Protein AF-A0A8T0YF54-F1 (afdb_monomer_lite)

pLDDT: mean 71.59, std 19.89, range [31.33, 97.31]

Radius of gyration: 32.07 Å; chains: 1; bounding box: 62×65×106 Å

Organism: NCBI:txid29920

Structure (mmCIF, N/CA/C/O backbone):
data_AF-A0A8T0YF54-F1
#
_entry.id   AF-A0A8T0YF54-F1
#
loop_
_atom_site.group_PDB
_atom_site.id
_atom_site.type_symbol
_atom_site.label_atom_id
_atom_site.label_alt_id
_atom_site.label_comp_id
_atom_site.label_asym_id
_atom_site.label_entity_id
_atom_site.label_seq_id
_atom_site.pdbx_PDB_ins_code
_atom_site.Cartn_x
_atom_site.Cartn_y
_atom_site.Cartn_z
_atom_site.occupancy
_atom_site.B_iso_or_equiv
_atom_site.auth_seq_id
_atom_site.auth_comp_id
_atom_site.auth_asym_id
_atom_site.auth_atom_id
_atom_site.pdbx_PDB_model_num
ATOM 1 N N . MET A 1 1 ? -3.086 -23.028 -8.554 1.00 45.62 1 MET A N 1
ATOM 2 C CA . MET A 1 1 ? -3.780 -22.663 -7.301 1.00 45.62 1 MET A CA 1
ATOM 3 C C . MET A 1 1 ? -2.852 -23.039 -6.163 1.00 45.62 1 MET A C 1
ATOM 5 O O . MET A 1 1 ? -2.243 -24.095 -6.255 1.00 45.62 1 MET A O 1
ATOM 9 N N . ARG A 1 2 ? -2.636 -22.149 -5.190 1.00 39.88 2 ARG A N 1
ATOM 10 C CA . ARG A 1 2 ? -1.781 -22.439 -4.030 1.00 39.88 2 ARG A CA 1
ATOM 11 C C . ARG A 1 2 ? -2.491 -23.476 -3.159 1.00 39.88 2 ARG A C 1
ATOM 13 O O . ARG A 1 2 ? -3.665 -23.292 -2.861 1.00 39.88 2 ARG A O 1
ATOM 20 N N . THR A 1 3 ? -1.807 -24.574 -2.864 1.00 55.69 3 THR A N 1
ATOM 21 C CA . THR A 1 3 ? -2.306 -25.727 -2.095 1.00 55.69 3 THR A CA 1
ATOM 22 C C . THR A 1 3 ? -2.031 -25.599 -0.597 1.00 55.69 3 THR A C 1
ATOM 24 O O . THR A 1 3 ? -2.490 -26.425 0.177 1.00 55.69 3 THR A O 1
ATOM 27 N N . ASP A 1 4 ? -1.294 -24.574 -0.178 1.00 56.12 4 ASP A N 1
ATOM 28 C CA . ASP A 1 4 ? -0.954 -24.265 1.209 1.00 56.12 4 ASP A CA 1
ATOM 29 C C . ASP A 1 4 ? -1.950 -23.262 1.811 1.00 56.12 4 ASP A C 1
ATOM 31 O O . ASP A 1 4 ? -1.610 -22.141 2.185 1.00 56.12 4 ASP A O 1
ATOM 35 N N . GLY A 1 5 ? -3.219 -23.664 1.865 1.00 64.62 5 GLY A N 1
ATOM 36 C CA . GLY A 1 5 ? -4.167 -23.132 2.843 1.00 64.62 5 GLY A CA 1
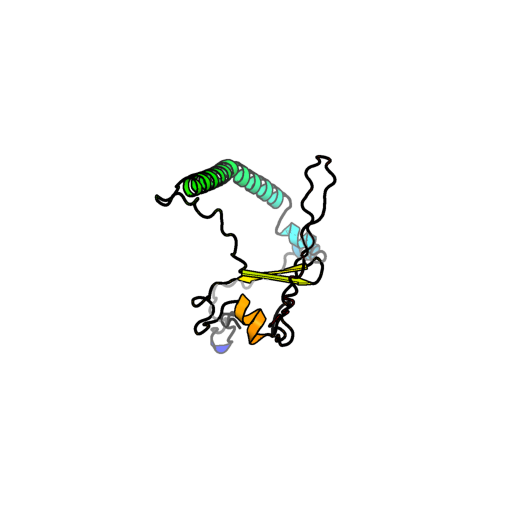ATOM 37 C C . GLY A 1 5 ? -4.140 -24.019 4.085 1.00 64.62 5 GLY A C 1
ATOM 38 O O . GLY A 1 5 ? -3.882 -25.214 3.963 1.00 64.62 5 GLY A O 1
ATOM 39 N N . TRP A 1 6 ? -4.376 -23.445 5.267 1.00 67.25 6 TRP A N 1
ATOM 40 C CA . TRP A 1 6 ? -4.528 -24.193 6.518 1.00 67.25 6 TRP A CA 1
ATOM 41 C C . TRP A 1 6 ? -5.505 -25.362 6.308 1.00 67.25 6 TRP A C 1
ATOM 43 O O . TRP A 1 6 ? -6.699 -25.134 6.116 1.00 67.25 6 TRP A O 1
ATOM 53 N N . ASN A 1 7 ? -4.994 -26.598 6.286 1.00 63.12 7 ASN A N 1
ATOM 54 C CA . ASN A 1 7 ? -5.820 -27.802 6.232 1.00 63.12 7 ASN A CA 1
ATOM 55 C C . ASN A 1 7 ? -6.496 -27.946 7.595 1.00 63.12 7 ASN A C 1
ATOM 57 O O . ASN A 1 7 ? -5.882 -28.385 8.563 1.00 63.12 7 ASN A O 1
ATOM 61 N N . LEU A 1 8 ? -7.750 -27.509 7.665 1.00 62.38 8 LEU A N 1
ATOM 62 C CA . LEU A 1 8 ? -8.641 -27.722 8.800 1.00 62.38 8 LEU A CA 1
ATOM 63 C C . LEU A 1 8 ? -9.296 -29.101 8.653 1.00 62.38 8 LEU A C 1
ATOM 65 O O . LEU A 1 8 ? -10.511 -29.186 8.516 1.00 62.38 8 LEU A O 1
ATOM 69 N N . ASP A 1 9 ? -8.485 -30.156 8.561 1.00 69.38 9 ASP A N 1
ATOM 70 C CA . ASP A 1 9 ? -8.994 -31.524 8.473 1.00 69.38 9 ASP A CA 1
ATOM 71 C C . ASP A 1 9 ? -9.431 -31.979 9.876 1.00 69.38 9 ASP A C 1
ATOM 73 O O . ASP A 1 9 ? -8.560 -32.110 10.743 1.00 69.38 9 ASP A O 1
ATOM 77 N N . PRO A 1 10 ? -10.740 -32.176 10.140 1.00 64.69 10 PRO A N 1
ATOM 78 C CA . PRO A 1 10 ? -11.256 -32.499 11.472 1.00 64.69 10 PRO A CA 1
ATOM 79 C C . PRO A 1 10 ? -10.628 -33.756 12.080 1.00 64.69 10 PRO A C 1
ATOM 81 O O . PRO A 1 10 ? -10.505 -33.833 13.297 1.00 64.69 10 PRO A O 1
ATOM 84 N N . ASP A 1 11 ? -10.170 -34.692 11.244 1.00 70.44 11 ASP A N 1
ATOM 85 C CA . ASP A 1 11 ? -9.560 -35.955 11.676 1.00 70.44 11 ASP A CA 1
ATOM 86 C C . ASP A 1 11 ? -8.096 -35.792 12.137 1.00 70.44 11 ASP A C 1
ATOM 88 O O . ASP A 1 11 ? -7.518 -36.700 12.735 1.00 70.44 11 ASP A O 1
ATOM 92 N N . THR A 1 12 ? -7.472 -34.638 11.859 1.00 70.75 12 THR A N 1
ATOM 93 C CA . THR A 1 12 ? -6.088 -34.324 12.264 1.00 70.75 12 THR A CA 1
ATOM 94 C C . THR A 1 12 ? -6.028 -33.526 13.573 1.00 70.75 12 THR A C 1
ATOM 96 O O . THR A 1 12 ? -4.975 -33.484 14.215 1.00 70.75 12 THR A O 1
ATOM 99 N N . PHE A 1 13 ? -7.133 -32.897 13.993 1.00 65.94 13 PHE A N 1
ATOM 100 C CA . PHE A 1 13 ? -7.193 -32.183 15.268 1.00 65.94 13 PHE A CA 1
ATOM 101 C C . PHE A 1 13 ? -7.549 -33.162 16.395 1.00 65.94 13 PHE A C 1
ATOM 103 O O . PHE A 1 13 ? -8.567 -33.844 16.300 1.00 65.94 13 PHE A O 1
ATOM 110 N N . PRO A 1 14 ? -6.735 -33.258 17.461 1.00 68.19 14 PRO A N 1
ATOM 111 C CA . PRO A 1 14 ? -7.115 -34.038 18.634 1.00 68.19 14 PRO A CA 1
ATOM 112 C C . PRO A 1 14 ? -8.406 -33.464 19.236 1.00 68.19 14 PRO A C 1
ATOM 114 O O . PRO A 1 14 ? -8.597 -32.250 19.235 1.00 68.19 14 PRO A O 1
ATOM 117 N N . GLU A 1 15 ? -9.290 -34.324 19.752 1.00 67.00 15 GLU A N 1
ATOM 118 C CA . GLU A 1 15 ? -10.478 -33.875 20.488 1.00 67.00 15 GLU A CA 1
ATOM 119 C C . GLU A 1 15 ? -10.045 -32.933 21.631 1.00 67.00 15 GLU A C 1
ATOM 121 O O . GLU A 1 15 ? -9.133 -33.278 22.384 1.00 67.00 15 GLU A O 1
ATOM 126 N N . ASP A 1 16 ? -10.700 -31.766 21.760 1.00 63.66 16 ASP A N 1
ATOM 127 C CA . ASP A 1 16 ? -10.393 -30.622 22.655 1.00 63.66 16 ASP A CA 1
ATOM 128 C C . ASP A 1 16 ? -10.494 -30.929 24.175 1.00 63.66 16 ASP A C 1
ATOM 130 O O . ASP A 1 16 ? -10.971 -30.129 24.984 1.00 63.66 16 ASP A O 1
ATOM 134 N N . THR A 1 17 ? -10.079 -32.114 24.607 1.00 65.19 17 THR A N 1
ATOM 135 C CA . THR A 1 17 ? -10.227 -32.618 25.976 1.00 65.19 17 THR A CA 1
ATOM 136 C C . THR A 1 17 ? -8.990 -32.384 26.849 1.00 65.19 17 THR A C 1
ATOM 138 O O . THR A 1 17 ? -9.072 -32.530 28.068 1.00 65.19 17 THR A O 1
ATOM 141 N N . GLU A 1 18 ? -7.864 -31.952 26.271 1.00 65.88 18 GLU A N 1
ATOM 142 C CA . GLU A 1 18 ? -6.550 -31.938 26.936 1.00 65.88 18 GLU A CA 1
ATOM 143 C C . GLU A 1 18 ? -6.0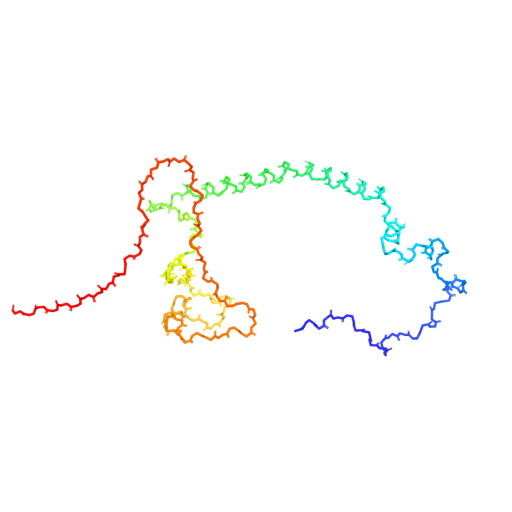61 -30.543 27.376 1.00 65.88 18 GLU A C 1
ATOM 145 O O . GLU A 1 18 ? -4.864 -30.284 27.474 1.00 65.88 18 GLU A O 1
ATOM 150 N N . TYR A 1 19 ? -6.976 -29.625 27.700 1.00 72.94 19 TYR A N 1
ATOM 151 C CA . TYR A 1 19 ? -6.621 -28.324 28.285 1.00 72.94 19 TYR A CA 1
ATOM 152 C C . TYR A 1 19 ? -7.107 -28.223 29.744 1.00 72.94 19 TYR A C 1
ATOM 154 O O . TYR A 1 19 ? -8.083 -27.520 30.027 1.00 72.94 19 TYR A O 1
ATOM 162 N N . PRO A 1 20 ? -6.457 -28.931 30.694 1.00 75.06 20 PRO A N 1
ATOM 163 C CA . PRO A 1 20 ? -6.899 -29.011 32.091 1.00 75.06 20 PRO A CA 1
ATOM 164 C C . PRO A 1 20 ? -6.903 -27.656 32.821 1.00 75.06 20 PRO A C 1
ATOM 166 O O . PRO A 1 20 ? -7.715 -27.473 33.727 1.00 75.06 20 PRO A O 1
ATOM 169 N N . ASP A 1 21 ? -6.088 -26.695 32.370 1.00 80.44 21 ASP A N 1
ATOM 170 C CA . ASP A 1 21 ? -5.992 -25.334 32.925 1.00 80.44 21 ASP A CA 1
ATOM 171 C C . ASP A 1 21 ? -6.794 -24.287 32.134 1.00 80.44 21 ASP A C 1
ATOM 173 O O . ASP A 1 21 ? -6.637 -23.078 32.337 1.00 80.44 21 ASP A O 1
ATOM 177 N N . LEU A 1 22 ? -7.656 -24.718 31.206 1.00 83.56 22 LEU A N 1
ATOM 178 C CA . LEU A 1 22 ? -8.467 -23.775 30.448 1.00 83.56 22 LEU A CA 1
ATOM 179 C C . LEU A 1 22 ? -9.451 -23.070 31.385 1.00 83.56 22 LEU A C 1
ATOM 181 O O . LEU A 1 22 ? -10.161 -23.700 32.169 1.00 83.56 22 LEU A O 1
ATOM 185 N N . TYR A 1 23 ? -9.503 -21.744 31.297 1.00 82.75 23 TYR A N 1
ATOM 186 C CA . TYR A 1 23 ? -10.404 -20.927 32.099 1.00 82.75 23 TYR A CA 1
ATOM 187 C C . TYR A 1 23 ? -11.871 -21.319 31.841 1.00 82.75 23 TYR A C 1
ATOM 189 O O . TYR A 1 23 ? -12.431 -21.012 30.794 1.00 82.75 23 TYR A O 1
ATOM 197 N N . LYS A 1 24 ? -12.506 -21.976 32.821 1.00 82.38 24 LYS A N 1
ATOM 198 C CA . LYS A 1 24 ? -13.924 -22.400 32.775 1.00 82.38 24 LYS A CA 1
ATOM 199 C C . LYS A 1 24 ? -14.903 -21.326 33.276 1.00 82.38 24 LYS A C 1
ATOM 201 O O . LYS A 1 24 ? -16.073 -21.617 33.507 1.00 82.38 24 LYS A O 1
ATOM 206 N N . GLY A 1 25 ? -14.417 -20.112 33.538 1.00 87.12 25 GLY A N 1
ATOM 207 C CA . GLY A 1 25 ? -15.242 -19.007 34.025 1.00 87.12 25 GLY A CA 1
ATOM 208 C C . GLY A 1 25 ? -16.079 -18.359 32.921 1.00 87.12 25 GLY A C 1
ATOM 209 O O . GLY A 1 25 ? -16.141 -18.847 31.796 1.00 87.12 25 GLY A O 1
ATOM 210 N N . LYS A 1 26 ? -16.733 -17.234 33.238 1.00 84.88 26 LYS A N 1
ATOM 211 C CA . LYS A 1 26 ? -17.519 -16.480 32.251 1.00 84.88 26 LYS A CA 1
ATOM 212 C C . LYS A 1 26 ? -16.589 -15.966 31.152 1.00 84.88 26 LYS A C 1
ATOM 214 O O . LYS A 1 26 ? -15.702 -15.164 31.425 1.00 84.88 26 LYS A O 1
ATOM 219 N N . TYR A 1 27 ? -16.809 -16.420 29.928 1.00 84.50 27 TYR A N 1
ATOM 220 C CA . TYR A 1 27 ? -16.097 -15.970 28.741 1.00 84.50 27 TYR A CA 1
ATOM 221 C C . TYR A 1 27 ? -17.022 -15.088 27.899 1.00 84.50 27 TYR A C 1
ATOM 223 O O . TYR A 1 27 ? -18.225 -15.332 27.818 1.00 84.50 27 TYR A O 1
ATOM 231 N N . GLY A 1 28 ? -16.469 -14.045 27.288 1.00 87.94 28 GLY A N 1
ATOM 232 C CA . GLY A 1 28 ? -17.219 -13.149 26.415 1.00 87.94 28 GLY A CA 1
ATOM 233 C C . GLY A 1 28 ? -16.656 -11.729 26.400 1.00 87.94 28 GLY A C 1
ATOM 234 O O . GLY A 1 28 ? -15.776 -11.406 27.201 1.00 87.94 28 GLY A O 1
ATOM 235 N N . PRO A 1 29 ? -17.146 -10.881 25.482 1.00 90.31 29 PRO A N 1
ATOM 236 C CA . PRO A 1 29 ? -16.797 -9.470 25.464 1.00 90.31 29 PRO A CA 1
ATOM 237 C C . PRO A 1 29 ? -17.216 -8.805 26.777 1.00 90.31 29 PRO A C 1
ATOM 239 O O . PRO A 1 29 ? -18.320 -9.023 27.275 1.00 90.31 29 PRO A O 1
ATOM 242 N N . THR A 1 30 ? -16.333 -7.981 27.331 1.00 91.38 30 THR A N 1
ATOM 243 C CA . THR A 1 30 ? -16.644 -7.148 28.495 1.00 91.38 30 THR A CA 1
ATOM 244 C C . THR A 1 30 ? -17.798 -6.197 28.166 1.00 91.38 30 THR A C 1
ATOM 246 O O . THR A 1 30 ? -17.951 -5.783 27.018 1.00 91.38 30 THR A O 1
ATOM 249 N N . GLU A 1 31 ? -18.579 -5.795 29.168 1.00 91.88 31 GLU A N 1
ATOM 250 C CA . GLU A 1 31 ? -19.697 -4.851 29.009 1.00 91.88 31 GLU A CA 1
ATOM 251 C C . GLU A 1 31 ? -19.275 -3.548 28.296 1.00 91.88 31 GLU A C 1
ATOM 253 O O . GLU A 1 31 ? -19.961 -3.090 27.388 1.00 91.88 31 GLU A O 1
ATOM 258 N N . GLU A 1 32 ? -18.074 -3.031 28.581 1.00 92.31 32 GLU A N 1
ATOM 259 C CA . GLU A 1 32 ? -17.498 -1.856 27.901 1.00 92.31 32 GLU A CA 1
ATOM 260 C C . GLU A 1 32 ? -17.215 -2.057 26.401 1.00 92.31 32 GLU A C 1
ATOM 262 O O . GLU A 1 32 ? -17.170 -1.091 25.634 1.00 92.31 32 GLU A O 1
ATOM 267 N N . VAL A 1 33 ? -16.942 -3.300 25.990 1.00 93.62 33 VAL A N 1
ATOM 268 C CA . VAL A 1 33 ? -16.736 -3.677 24.583 1.00 93.62 33 VAL A CA 1
ATOM 269 C C . VAL A 1 33 ? -18.087 -3.821 23.900 1.00 93.62 33 VAL A C 1
ATOM 271 O O . VAL A 1 33 ? -18.240 -3.375 22.767 1.00 93.62 33 VAL A O 1
ATOM 274 N N . MET A 1 34 ? -19.064 -4.402 24.604 1.00 92.75 34 MET A N 1
ATOM 275 C CA . MET A 1 34 ? -20.443 -4.532 24.131 1.00 92.75 34 MET A CA 1
ATOM 276 C C . MET A 1 34 ? -21.079 -3.163 23.874 1.00 92.75 34 MET A C 1
ATOM 278 O O . MET A 1 34 ? -21.701 -2.986 22.835 1.00 92.75 34 MET A O 1
ATOM 282 N N . GLU A 1 35 ? -20.850 -2.176 24.745 1.00 94.56 35 GLU A N 1
ATOM 283 C CA . GLU A 1 35 ? -21.330 -0.796 24.555 1.00 94.56 35 GLU A CA 1
ATOM 284 C C . GLU A 1 35 ? -20.812 -0.162 23.251 1.00 94.56 35 GLU A C 1
ATOM 286 O O . GLU A 1 35 ? -21.492 0.638 22.613 1.00 94.56 35 GLU A O 1
ATOM 291 N N . LYS A 1 36 ? -19.601 -0.536 22.824 1.00 91.94 36 LYS A N 1
ATOM 292 C CA . LYS A 1 36 ? -18.938 0.005 21.626 1.00 91.94 36 LYS A CA 1
ATOM 293 C C . LYS A 1 36 ? -19.096 -0.894 20.401 1.00 91.94 36 LYS A C 1
ATOM 295 O O . LYS A 1 36 ? -18.570 -0.564 19.340 1.00 91.94 36 LYS A O 1
ATOM 300 N N . ALA A 1 37 ? -19.796 -2.021 20.532 1.00 92.38 37 ALA A N 1
ATOM 301 C CA . ALA A 1 37 ? -19.932 -3.015 19.471 1.00 92.38 37 ALA A CA 1
ATOM 302 C C . ALA A 1 37 ? -20.822 -2.533 18.314 1.00 92.38 37 ALA A C 1
ATOM 304 O O . ALA A 1 37 ? -20.624 -2.967 17.179 1.00 92.38 37 ALA A O 1
ATOM 305 N N . ASP A 1 38 ? -21.737 -1.594 18.575 1.00 93.56 38 ASP A N 1
ATOM 306 C CA . ASP A 1 38 ? -22.639 -1.022 17.565 1.00 93.56 38 ASP A CA 1
ATOM 307 C C . ASP A 1 38 ? -21.899 -0.176 16.513 1.00 93.56 38 ASP A C 1
ATOM 309 O O . ASP A 1 38 ? -22.399 0.046 15.408 1.00 93.56 38 ASP A O 1
ATOM 313 N N . SER A 1 39 ? -20.684 0.281 16.836 1.00 95.75 39 SER A N 1
ATOM 314 C CA . SER A 1 39 ? -19.851 1.109 15.970 1.00 95.75 39 SER A CA 1
ATOM 315 C C . SER A 1 39 ? -18.511 0.417 15.703 1.00 95.75 39 SER A C 1
ATOM 317 O O . SER A 1 39 ? -17.660 0.326 16.593 1.00 95.75 39 SER A O 1
ATOM 319 N N . PRO A 1 40 ? -18.240 -0.024 14.459 1.00 93.75 40 PRO A N 1
ATOM 320 C CA . PRO A 1 40 ? -16.980 -0.694 14.136 1.00 93.75 40 PRO A CA 1
ATOM 321 C C . PRO A 1 40 ? -15.759 0.208 14.372 1.00 93.75 40 PRO A C 1
ATOM 323 O O . PRO A 1 40 ? -14.660 -0.288 14.611 1.00 93.75 40 PRO A O 1
ATOM 326 N N . LEU A 1 41 ? -15.936 1.534 14.328 1.00 93.25 41 LEU A N 1
ATOM 327 C CA . LEU A 1 41 ? -14.877 2.492 14.635 1.00 93.25 41 LEU A CA 1
ATOM 328 C C . LEU A 1 41 ? -14.621 2.614 16.139 1.00 93.25 41 LEU A C 1
ATOM 330 O O . LEU A 1 41 ? -13.462 2.718 16.534 1.00 93.25 41 LEU A O 1
ATOM 334 N N . ASP A 1 42 ? -15.652 2.577 16.981 1.00 92.38 42 ASP A N 1
ATOM 335 C CA . ASP A 1 42 ? -15.460 2.660 18.434 1.00 92.38 42 ASP A CA 1
ATOM 336 C C . ASP A 1 42 ? -14.829 1.384 18.983 1.00 92.38 42 ASP A C 1
ATOM 338 O O . ASP A 1 42 ? -13.927 1.462 19.819 1.00 92.38 42 ASP A O 1
ATOM 342 N N . LEU A 1 43 ? -15.189 0.225 18.428 1.00 93.94 43 LEU A N 1
ATOM 343 C CA . LEU A 1 43 ? -14.492 -1.032 18.692 1.00 93.94 43 LEU A CA 1
ATOM 344 C C . LEU A 1 43 ? -13.016 -0.962 18.257 1.00 93.94 43 LEU A C 1
ATOM 346 O O . LEU A 1 43 ? -12.118 -1.364 18.999 1.00 93.94 43 LEU A O 1
ATOM 350 N N . LEU A 1 44 ? -12.742 -0.394 17.077 1.00 93.88 44 LEU A N 1
ATOM 351 C CA . LEU A 1 44 ? -11.377 -0.193 16.588 1.00 93.88 44 LEU A CA 1
ATOM 352 C C . LEU A 1 44 ? -10.567 0.707 17.530 1.00 93.88 44 LEU A C 1
ATOM 354 O O . LEU A 1 44 ? -9.427 0.380 17.855 1.00 93.88 44 LEU A O 1
ATOM 358 N N . PHE A 1 45 ? -11.136 1.827 17.980 1.00 93.06 45 PHE A N 1
ATOM 359 C CA . PHE A 1 45 ? -10.457 2.762 18.880 1.00 93.06 45 PHE A CA 1
ATOM 360 C C . PHE A 1 45 ? -10.392 2.277 20.331 1.00 93.06 45 PHE A C 1
ATOM 362 O O . PHE A 1 45 ? -9.508 2.729 21.062 1.00 93.06 45 PHE A O 1
ATOM 369 N N . PHE A 1 46 ? -11.256 1.342 20.731 1.00 93.12 46 PHE A N 1
ATOM 370 C CA . PHE A 1 46 ? -11.148 0.634 22.003 1.00 93.12 46 PHE A CA 1
ATOM 371 C C . PHE A 1 46 ? -9.852 -0.188 22.062 1.00 93.12 46 PHE A C 1
ATOM 373 O O . PHE A 1 46 ? -9.086 -0.059 23.014 1.00 93.12 46 PHE A O 1
ATOM 380 N N . PHE A 1 47 ? -9.554 -0.963 21.011 1.00 94.12 47 PHE A N 1
ATOM 381 C CA . PHE A 1 47 ? -8.321 -1.761 20.937 1.00 94.12 47 PHE A CA 1
ATOM 382 C C . PHE A 1 47 ? -7.095 -0.965 20.482 1.00 94.12 47 PHE A C 1
ATOM 384 O O . PHE A 1 47 ? -5.972 -1.255 20.895 1.00 94.12 47 PHE A O 1
ATOM 391 N N . MET A 1 48 ? -7.286 0.044 19.633 1.00 94.38 48 MET A N 1
ATOM 392 C CA . MET A 1 48 ? -6.214 0.886 19.102 1.00 94.38 48 MET A CA 1
ATOM 393 C C . MET A 1 48 ? -6.498 2.366 19.380 1.00 94.38 48 MET A C 1
ATOM 395 O O . MET A 1 48 ? -6.953 3.096 18.491 1.00 94.38 48 MET A O 1
ATOM 399 N N . PRO A 1 49 ? -6.186 2.845 20.600 1.00 94.69 49 PRO A N 1
ATOM 400 C CA . PRO A 1 49 ? -6.459 4.217 21.003 1.00 94.69 49 PRO A CA 1
ATOM 401 C C . PRO A 1 49 ? -5.752 5.248 20.120 1.00 94.69 49 PRO A C 1
ATOM 403 O O . PRO A 1 49 ? -4.640 5.038 19.633 1.00 94.69 49 PRO A O 1
ATOM 406 N N . ARG A 1 50 ? -6.327 6.448 19.994 1.00 92.12 50 ARG A N 1
ATOM 407 C CA . ARG A 1 50 ? -5.724 7.570 19.237 1.00 92.12 50 ARG A CA 1
ATOM 408 C C . ARG A 1 50 ? -4.302 7.936 19.695 1.00 92.12 50 ARG A C 1
ATOM 410 O O . ARG A 1 50 ? -3.487 8.406 18.896 1.00 92.12 50 ARG A O 1
ATOM 417 N N . SER A 1 51 ? -3.985 7.697 20.968 1.00 94.62 51 SER A N 1
ATOM 418 C CA . SER A 1 51 ? -2.648 7.916 21.530 1.00 94.62 51 SER A CA 1
ATOM 419 C C . SER A 1 51 ? -1.610 6.937 20.971 1.00 94.62 51 SER A C 1
ATOM 421 O O . SER A 1 51 ? -0.466 7.337 20.746 1.00 94.62 51 SER A O 1
ATOM 423 N N . LEU A 1 52 ? -2.001 5.689 20.689 1.00 96.06 52 LEU A N 1
ATOM 424 C CA . LEU A 1 52 ? -1.154 4.695 20.030 1.00 96.06 52 LEU A CA 1
ATOM 425 C C . LEU A 1 52 ? -0.792 5.166 18.622 1.00 96.06 52 LEU A C 1
ATOM 427 O O . LEU A 1 52 ? 0.386 5.238 18.288 1.00 96.06 52 LEU A O 1
ATOM 431 N N . TRP A 1 53 ? -1.783 5.579 17.832 1.00 95.62 53 TRP A N 1
ATOM 432 C CA . TRP A 1 53 ? -1.561 6.093 16.477 1.00 95.62 53 TRP A CA 1
ATOM 433 C C . TRP A 1 53 ? -0.651 7.320 16.456 1.00 95.62 53 TRP A C 1
ATOM 435 O O . TRP A 1 53 ? 0.264 7.404 15.641 1.00 95.62 53 TRP A O 1
ATOM 445 N N . SER A 1 54 ? -0.837 8.236 17.409 1.00 96.31 54 SER A N 1
ATOM 446 C CA . SER A 1 54 ? 0.054 9.389 17.581 1.00 96.31 54 SER A CA 1
ATOM 447 C C . SER A 1 54 ? 1.501 8.972 17.866 1.00 96.31 54 SER A C 1
ATOM 449 O O . SER A 1 54 ? 2.432 9.579 17.338 1.00 96.31 54 SER A O 1
ATOM 451 N N . LYS A 1 55 ? 1.711 7.935 18.687 1.00 97.25 55 LYS A N 1
ATOM 452 C CA . LYS A 1 55 ? 3.051 7.388 18.956 1.00 97.25 55 LYS A CA 1
ATOM 453 C C . LYS A 1 55 ? 3.636 6.720 17.713 1.00 97.25 55 LYS A C 1
ATOM 455 O O . LYS A 1 55 ? 4.769 7.025 17.363 1.00 97.25 55 LYS A O 1
ATOM 460 N N . ILE A 1 56 ? 2.860 5.890 17.013 1.00 97.19 56 ILE A N 1
ATOM 461 C CA . ILE A 1 56 ? 3.285 5.229 15.769 1.00 97.19 56 ILE A CA 1
ATOM 462 C C . ILE A 1 56 ? 3.712 6.266 14.730 1.00 97.19 56 ILE A C 1
ATOM 464 O O . ILE A 1 56 ? 4.764 6.110 14.117 1.00 97.19 56 ILE A O 1
ATOM 468 N N . ALA A 1 57 ? 2.940 7.340 14.555 1.00 97.06 57 ALA A N 1
ATOM 469 C CA . ALA A 1 57 ? 3.276 8.410 13.622 1.00 97.06 57 ALA A CA 1
ATOM 470 C C . ALA A 1 57 ? 4.597 9.099 13.999 1.00 97.06 57 ALA A C 1
ATOM 472 O O . ALA A 1 57 ? 5.473 9.255 13.152 1.00 97.06 57 ALA A O 1
ATOM 473 N N . LYS A 1 58 ? 4.776 9.453 15.279 1.00 97.31 58 LYS A N 1
ATOM 474 C CA . LYS A 1 58 ? 6.028 10.051 15.775 1.00 97.31 58 LYS A CA 1
ATOM 475 C C . LYS A 1 58 ? 7.231 9.142 15.535 1.00 97.31 58 LYS A C 1
ATOM 477 O O . LYS A 1 58 ? 8.245 9.602 15.024 1.00 97.31 58 LYS A O 1
ATOM 482 N N . GLU A 1 59 ? 7.108 7.865 15.876 1.00 97.31 59 GLU A N 1
ATOM 483 C CA . GLU A 1 59 ? 8.175 6.874 15.719 1.00 97.31 59 GLU A CA 1
ATOM 484 C C . GLU A 1 59 ? 8.490 6.584 14.246 1.00 97.31 59 GLU A C 1
ATOM 486 O O . GLU A 1 59 ? 9.656 6.504 13.865 1.00 97.31 59 GLU A O 1
ATOM 491 N N . SER A 1 60 ? 7.465 6.519 13.393 1.00 97.19 60 SER A N 1
ATOM 492 C CA . SER A 1 60 ? 7.624 6.333 11.945 1.00 97.19 60 SER A CA 1
ATOM 493 C C . SER A 1 60 ? 8.335 7.520 11.299 1.00 97.19 60 SER A C 1
ATOM 495 O O . SER A 1 60 ? 9.232 7.329 10.479 1.00 97.19 60 SER A O 1
ATOM 497 N N . ASN A 1 61 ? 7.976 8.742 11.702 1.00 96.19 61 ASN A N 1
ATOM 498 C CA . ASN A 1 61 ? 8.638 9.958 11.236 1.00 96.19 61 ASN A CA 1
ATOM 499 C C . ASN A 1 61 ? 10.085 10.020 11.737 1.00 96.19 61 ASN A C 1
ATOM 501 O O . ASN A 1 61 ? 10.994 10.250 10.946 1.00 96.19 61 ASN A O 1
ATOM 505 N N . ARG A 1 62 ? 10.325 9.704 13.018 1.00 96.19 62 ARG A N 1
ATOM 506 C CA . ARG A 1 62 ? 11.683 9.627 13.575 1.00 96.19 62 ARG A CA 1
ATOM 507 C C . ARG A 1 62 ? 12.551 8.637 12.799 1.00 96.19 62 ARG A C 1
ATOM 509 O O . ARG A 1 62 ? 13.682 8.958 12.448 1.00 96.19 62 ARG A O 1
ATOM 516 N N . TYR A 1 63 ? 12.019 7.452 12.503 1.00 95.75 63 TYR A N 1
ATOM 517 C CA . TYR A 1 63 ? 12.710 6.454 11.690 1.00 95.75 63 TYR A CA 1
ATOM 518 C C . TYR A 1 63 ? 12.989 6.965 10.269 1.00 95.75 63 TYR A C 1
ATOM 520 O O . TYR A 1 63 ? 14.091 6.766 9.754 1.00 95.75 63 TYR A O 1
ATOM 528 N N . TYR A 1 64 ? 12.017 7.629 9.637 1.00 92.62 64 TYR A N 1
ATOM 529 C CA . TYR A 1 64 ? 12.184 8.224 8.312 1.00 92.62 64 TYR A CA 1
ATOM 530 C C . TYR A 1 64 ? 13.344 9.223 8.287 1.00 92.62 64 TYR A C 1
ATOM 532 O O . TYR A 1 64 ? 14.231 9.081 7.444 1.00 92.62 64 TYR A O 1
ATOM 540 N N . ASP A 1 65 ? 13.375 10.159 9.236 1.00 94.31 65 ASP A N 1
ATOM 541 C CA . ASP A 1 65 ? 14.404 11.199 9.315 1.00 94.31 65 ASP A CA 1
ATOM 542 C C . ASP A 1 65 ? 15.791 10.605 9.588 1.00 94.31 65 ASP A C 1
ATOM 544 O O . ASP A 1 65 ? 16.760 10.960 8.916 1.00 94.31 65 ASP A O 1
ATOM 548 N N . GLN A 1 66 ? 15.883 9.633 10.504 1.00 93.38 66 GLN A N 1
ATOM 549 C CA . GLN A 1 66 ? 17.135 8.926 10.805 1.00 93.38 66 GLN A CA 1
ATOM 550 C C . GLN A 1 66 ? 17.741 8.246 9.569 1.00 93.38 66 GLN A C 1
ATOM 552 O O . GLN A 1 66 ? 18.956 8.252 9.395 1.00 93.38 66 GLN A O 1
ATOM 557 N N . HIS A 1 67 ? 16.906 7.690 8.690 1.00 93.06 67 HIS A N 1
ATOM 558 C CA . HIS A 1 67 ? 17.364 6.924 7.525 1.00 93.06 67 HIS A CA 1
ATOM 559 C C . HIS A 1 67 ? 17.326 7.727 6.220 1.00 93.06 67 HIS A C 1
ATOM 561 O O . HIS A 1 67 ? 17.631 7.180 5.155 1.00 93.06 67 HIS A O 1
ATOM 567 N N . LEU A 1 68 ? 16.935 9.004 6.259 1.00 91.38 68 LEU A N 1
ATOM 568 C CA . LEU A 1 68 ? 16.800 9.830 5.063 1.00 91.38 68 LEU A CA 1
ATOM 569 C C . LEU A 1 68 ? 18.153 10.006 4.367 1.00 91.38 68 LEU A C 1
ATOM 571 O O . LEU A 1 68 ? 18.271 9.718 3.176 1.00 91.38 68 LEU A O 1
ATOM 575 N N . ASN A 1 69 ? 19.178 10.396 5.124 1.00 90.00 69 ASN A N 1
ATOM 576 C CA . ASN A 1 69 ? 20.518 10.640 4.591 1.00 90.00 69 ASN A CA 1
ATOM 577 C C . ASN A 1 69 ? 21.128 9.368 3.997 1.00 90.00 69 ASN A C 1
ATOM 579 O O . ASN A 1 69 ? 21.545 9.377 2.847 1.00 90.00 69 ASN A O 1
ATOM 583 N N . GLU A 1 70 ? 21.062 8.235 4.699 1.00 90.19 70 GLU A N 1
ATOM 584 C CA . GLU A 1 70 ? 21.576 6.960 4.179 1.00 90.19 70 GLU A CA 1
ATOM 585 C C . GLU A 1 70 ? 20.892 6.533 2.872 1.00 90.19 70 GLU A C 1
ATOM 587 O O . GLU A 1 70 ? 21.522 5.977 1.964 1.00 90.19 70 GLU A O 1
ATOM 592 N N . ARG A 1 71 ? 19.580 6.777 2.756 1.00 90.06 71 ARG A N 1
ATOM 593 C CA . ARG A 1 71 ? 18.826 6.498 1.527 1.00 90.06 71 ARG A CA 1
ATOM 594 C C . ARG A 1 71 ? 19.258 7.430 0.399 1.00 90.06 71 ARG A C 1
ATOM 596 O O . ARG A 1 71 ? 19.423 6.956 -0.728 1.00 90.06 71 ARG A O 1
ATOM 603 N N . ILE A 1 72 ? 19.452 8.714 0.697 1.00 91.06 72 ILE A N 1
ATOM 604 C CA . ILE A 1 72 ? 19.932 9.725 -0.250 1.00 91.06 72 ILE A CA 1
ATOM 605 C C . ILE A 1 72 ? 21.355 9.386 -0.718 1.00 91.06 72 ILE A C 1
ATOM 607 O O . ILE A 1 72 ? 21.591 9.304 -1.923 1.00 91.06 72 ILE A O 1
ATOM 611 N N . ASP A 1 73 ? 22.269 9.067 0.192 1.00 91.50 73 ASP A N 1
ATOM 612 C CA . ASP A 1 73 ? 23.653 8.693 -0.113 1.00 91.50 73 ASP A CA 1
ATOM 613 C C . ASP A 1 73 ? 23.725 7.422 -0.954 1.00 91.50 73 ASP A C 1
ATOM 615 O O . ASP A 1 73 ? 24.470 7.346 -1.934 1.00 91.50 73 ASP A O 1
ATOM 619 N N . ARG A 1 74 ? 22.889 6.426 -0.639 1.00 91.31 74 ARG A N 1
ATOM 620 C CA . ARG A 1 74 ? 22.744 5.222 -1.466 1.00 91.31 74 ARG A CA 1
ATOM 621 C C . ARG A 1 74 ? 22.251 5.564 -2.872 1.00 91.31 74 ARG A C 1
ATOM 623 O O . ARG A 1 74 ? 22.675 4.918 -3.832 1.00 91.31 74 ARG A O 1
ATOM 630 N N . MET A 1 75 ? 21.353 6.540 -3.016 1.00 91.19 75 MET A N 1
ATOM 631 C CA . MET A 1 75 ? 20.912 7.008 -4.331 1.00 91.19 75 MET A CA 1
ATOM 632 C C . MET A 1 75 ? 22.031 7.736 -5.077 1.00 91.19 75 MET A C 1
ATOM 634 O O . MET A 1 75 ? 22.265 7.402 -6.239 1.00 91.19 75 MET A O 1
ATOM 638 N N . TYR A 1 76 ? 22.758 8.650 -4.431 1.00 89.88 76 TYR A N 1
ATOM 639 C CA . TYR A 1 76 ? 23.877 9.363 -5.053 1.00 89.88 76 TYR A CA 1
ATOM 640 C C . TYR A 1 76 ? 25.022 8.433 -5.449 1.00 89.88 76 TYR A C 1
ATOM 642 O O . TYR A 1 76 ? 25.527 8.536 -6.565 1.00 89.88 76 TYR A O 1
ATOM 650 N N . ARG A 1 77 ? 25.385 7.467 -4.599 1.00 89.38 77 ARG A N 1
ATOM 651 C CA . ARG A 1 77 ? 26.395 6.450 -4.927 1.00 89.38 77 ARG A CA 1
ATOM 652 C C . ARG A 1 77 ? 26.009 5.675 -6.186 1.00 89.38 77 ARG A C 1
ATOM 654 O O . ARG A 1 77 ? 26.794 5.608 -7.123 1.00 89.38 77 ARG A O 1
ATOM 661 N N . LYS A 1 78 ? 24.759 5.205 -6.266 1.00 88.50 78 LYS A N 1
ATOM 662 C CA . LYS A 1 78 ? 24.234 4.531 -7.466 1.00 88.50 78 LYS A CA 1
ATOM 663 C C . LYS A 1 78 ? 24.218 5.428 -8.703 1.00 88.50 78 LYS A C 1
ATOM 665 O O . LYS A 1 78 ? 24.288 4.913 -9.815 1.00 88.50 78 LYS A O 1
ATOM 670 N N . GLN A 1 79 ? 24.039 6.741 -8.547 1.00 86.12 79 GLN A N 1
ATOM 671 C CA . GLN A 1 79 ? 24.110 7.677 -9.671 1.00 86.12 79 GLN A CA 1
ATOM 672 C C . GLN A 1 79 ? 25.551 7.857 -10.157 1.00 86.12 79 GLN A C 1
ATOM 674 O O . GLN A 1 79 ? 25.765 7.827 -11.366 1.00 86.12 79 GLN A O 1
ATOM 679 N N . ARG A 1 80 ? 26.523 7.965 -9.242 1.00 81.75 80 ARG A N 1
ATOM 680 C CA . ARG A 1 80 ? 27.954 8.048 -9.578 1.00 81.75 80 ARG A CA 1
ATOM 681 C C . ARG A 1 80 ? 28.463 6.773 -10.236 1.00 81.75 80 ARG A C 1
ATOM 683 O O . ARG A 1 80 ? 28.999 6.853 -11.324 1.00 81.75 80 ARG A O 1
ATOM 690 N N . GLU A 1 81 ? 28.176 5.603 -9.669 1.00 82.06 81 GLU A N 1
ATOM 691 C CA . GLU A 1 81 ? 28.548 4.310 -10.272 1.00 82.06 81 GLU A CA 1
ATOM 692 C C . GLU A 1 81 ? 27.980 4.154 -11.691 1.00 82.06 81 GLU A C 1
ATOM 694 O O . GLU A 1 81 ? 28.644 3.637 -12.586 1.00 82.06 81 GLU A O 1
ATOM 699 N N . LYS A 1 82 ? 26.752 4.637 -11.924 1.00 74.88 82 LYS A N 1
ATOM 700 C CA . LYS A 1 82 ? 26.172 4.670 -13.270 1.00 74.88 82 LYS A CA 1
ATOM 701 C C . LYS A 1 82 ? 26.900 5.648 -14.187 1.00 74.88 82 LYS A C 1
ATOM 703 O O . LYS A 1 82 ? 27.076 5.310 -15.351 1.00 74.88 82 LYS A O 1
ATOM 708 N N . ALA A 1 83 ? 27.275 6.833 -13.707 1.00 73.75 83 ALA A N 1
ATOM 709 C CA . ALA A 1 83 ? 28.051 7.800 -14.483 1.00 73.75 83 ALA A CA 1
ATOM 710 C C . ALA A 1 83 ? 29.427 7.225 -14.849 1.00 73.75 83 ALA A C 1
ATOM 712 O O . ALA A 1 83 ? 29.709 7.087 -16.032 1.00 73.75 83 ALA A O 1
ATOM 713 N N . ASP A 1 84 ? 30.174 6.718 -13.868 1.00 71.81 84 ASP A N 1
ATOM 714 C CA . ASP A 1 84 ? 31.492 6.106 -14.067 1.00 71.81 84 ASP A CA 1
ATOM 715 C C . ASP A 1 84 ? 31.417 4.904 -15.030 1.00 71.81 84 ASP A C 1
ATOM 717 O O . ASP A 1 84 ? 32.247 4.762 -15.925 1.00 71.81 84 ASP A O 1
ATOM 721 N N . SER A 1 85 ? 30.369 4.071 -14.938 1.00 65.31 85 SER A N 1
ATOM 722 C CA . SER A 1 85 ? 30.141 2.973 -15.896 1.00 65.31 85 SER A CA 1
ATOM 723 C C . SER A 1 85 ? 29.823 3.437 -17.326 1.00 65.31 85 SER A C 1
ATOM 725 O O . SER A 1 85 ? 29.982 2.664 -18.270 1.00 65.31 85 SER A O 1
ATOM 727 N N . ASN A 1 86 ? 29.363 4.680 -17.498 1.00 59.25 86 ASN A N 1
ATOM 728 C CA . ASN A 1 86 ? 29.112 5.286 -18.806 1.00 59.25 86 ASN A CA 1
ATOM 729 C C . ASN A 1 86 ? 30.345 6.020 -19.368 1.00 59.25 86 ASN A C 1
ATOM 731 O O . ASN A 1 86 ? 30.346 6.321 -20.561 1.00 59.25 86 ASN A O 1
ATOM 735 N N . ASP A 1 87 ? 31.361 6.311 -18.550 1.00 56.34 87 ASP A N 1
ATOM 736 C CA . ASP A 1 87 ? 32.585 7.020 -18.960 1.00 56.34 87 ASP A CA 1
ATOM 737 C C . ASP A 1 87 ? 33.751 6.073 -19.308 1.00 56.34 87 ASP A C 1
ATOM 739 O O . ASP A 1 87 ? 34.741 6.502 -19.901 1.00 56.34 87 ASP A O 1
ATOM 743 N N . VAL A 1 88 ? 33.628 4.764 -19.037 1.00 56.81 88 VAL A N 1
ATOM 744 C CA . VAL A 1 88 ? 34.544 3.749 -19.589 1.00 56.81 88 VAL A CA 1
ATOM 745 C C . VAL A 1 88 ? 34.271 3.596 -21.089 1.00 56.81 88 VAL A C 1
ATOM 747 O O . VAL A 1 88 ? 33.484 2.757 -21.535 1.00 56.81 88 VAL A O 1
ATOM 750 N N . VAL A 1 89 ? 34.920 4.446 -21.882 1.00 53.53 89 VAL A N 1
ATOM 751 C CA . VAL A 1 89 ? 35.083 4.276 -23.327 1.00 53.53 89 VAL A CA 1
ATOM 752 C C . VAL A 1 89 ? 35.857 2.975 -23.534 1.00 53.53 89 VAL A C 1
ATOM 754 O O . VAL A 1 89 ? 37.019 2.871 -23.148 1.00 53.53 89 VAL A O 1
ATOM 757 N N . GLY A 1 90 ? 35.207 1.953 -24.098 1.00 50.75 90 GLY A N 1
ATOM 758 C CA . GLY A 1 90 ? 35.919 0.756 -24.544 1.00 50.75 90 GLY A CA 1
ATOM 759 C C . GLY A 1 90 ? 37.019 1.155 -25.530 1.00 50.75 90 GLY A C 1
ATOM 760 O O . GLY A 1 90 ? 36.852 2.119 -26.277 1.00 50.75 90 GLY A O 1
ATOM 761 N N . SER A 1 91 ? 38.126 0.413 -25.553 1.00 50.59 91 SER A N 1
ATOM 762 C CA . SER A 1 91 ? 39.278 0.610 -26.455 1.00 50.59 91 SER A CA 1
ATOM 763 C C . SER A 1 91 ? 38.916 0.791 -27.939 1.00 50.59 91 SER A C 1
ATOM 765 O O . SER A 1 91 ? 39.716 1.310 -28.708 1.00 50.59 91 SER A O 1
ATOM 767 N N . ASP A 1 92 ? 37.697 0.423 -28.328 1.00 59.09 92 ASP A N 1
ATOM 768 C CA . ASP A 1 92 ? 37.153 0.508 -29.682 1.00 59.09 92 ASP A CA 1
ATOM 769 C C . ASP A 1 92 ? 36.567 1.896 -30.031 1.00 59.09 92 ASP A C 1
ATOM 771 O O . ASP A 1 92 ? 35.930 2.057 -31.072 1.00 59.09 92 ASP A O 1
ATOM 775 N N . GLY A 1 93 ? 36.697 2.900 -29.149 1.00 50.03 93 GLY A N 1
ATOM 776 C CA . GLY A 1 93 ? 36.239 4.279 -29.391 1.00 50.03 93 GLY A CA 1
ATOM 777 C C . GLY A 1 93 ? 34.716 4.441 -29.515 1.00 50.03 93 GLY A C 1
ATOM 778 O O . GLY A 1 93 ? 34.219 5.525 -29.822 1.00 50.03 93 GLY A O 1
ATOM 779 N N . ARG A 1 94 ? 33.948 3.374 -29.270 1.00 48.38 94 ARG A N 1
ATOM 780 C CA . ARG A 1 94 ? 32.485 3.387 -29.283 1.00 48.38 94 ARG A CA 1
ATOM 781 C C . ARG A 1 94 ? 31.978 3.690 -27.867 1.00 48.38 94 ARG A C 1
ATOM 783 O O . ARG A 1 94 ? 32.361 2.984 -26.934 1.00 48.38 94 ARG A O 1
ATOM 790 N N . PRO A 1 95 ? 31.112 4.704 -27.674 1.00 45.72 95 PRO A N 1
ATOM 791 C CA . PRO A 1 95 ? 30.590 5.028 -26.350 1.00 45.72 95 PRO A CA 1
ATOM 792 C C . PRO A 1 95 ? 29.861 3.811 -25.761 1.00 45.72 95 PRO A C 1
ATOM 794 O O . PRO A 1 95 ? 29.117 3.146 -26.498 1.00 45.72 95 PRO A O 1
ATOM 797 N N . PRO A 1 96 ? 30.022 3.507 -24.457 1.00 48.16 96 PRO A N 1
ATOM 798 C CA . PRO A 1 96 ? 29.244 2.455 -23.825 1.00 48.16 96 PRO A CA 1
ATOM 799 C C . PRO A 1 96 ? 27.762 2.793 -23.995 1.00 48.16 96 PRO A C 1
ATOM 801 O O . PRO A 1 96 ? 27.315 3.923 -23.778 1.00 48.16 96 PRO A O 1
ATOM 804 N N . SER A 1 97 ? 27.011 1.812 -24.496 1.00 53.12 97 SER A N 1
ATOM 805 C CA . SER A 1 97 ? 25.599 1.939 -24.847 1.00 53.12 97 SER A CA 1
ATOM 806 C C . SER A 1 97 ? 24.812 2.506 -23.667 1.00 53.12 97 SER A C 1
ATOM 808 O O . SER A 1 97 ? 24.431 1.762 -22.762 1.00 53.12 97 SER A O 1
ATOM 810 N N . ARG A 1 98 ? 24.532 3.817 -23.695 1.00 49.47 98 ARG A N 1
ATOM 811 C CA . ARG A 1 98 ? 23.649 4.489 -22.739 1.00 49.47 98 ARG A CA 1
ATOM 812 C C . ARG A 1 98 ? 22.331 3.732 -22.699 1.00 49.47 98 ARG A C 1
ATOM 814 O O . ARG A 1 98 ? 21.520 3.862 -23.618 1.00 49.47 98 ARG A O 1
ATOM 821 N N . PHE A 1 99 ? 22.126 2.994 -21.610 1.00 41.12 99 PHE A N 1
ATOM 822 C CA . PHE A 1 99 ? 20.937 2.197 -21.347 1.00 41.12 99 PHE A CA 1
ATOM 823 C C . PHE A 1 99 ? 20.799 1.031 -22.357 1.00 41.12 99 PHE A C 1
ATOM 825 O O . PHE A 1 99 ? 21.076 1.130 -23.544 1.00 41.12 99 PHE A O 1
ATOM 832 N N . GLY A 1 100 ? 20.248 -0.124 -22.004 1.00 43.09 100 GLY A N 1
ATOM 833 C CA . GLY A 1 100 ? 18.901 -0.180 -21.44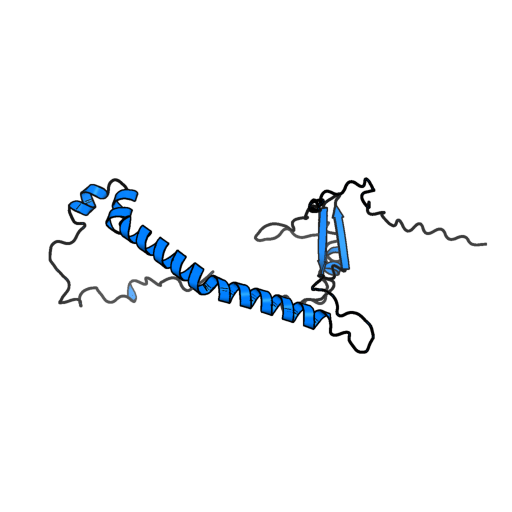8 1.00 43.09 100 GLY A CA 1
ATOM 834 C C . GLY A 1 100 ? 17.843 0.455 -22.369 1.00 43.09 100 GLY A C 1
ATOM 835 O O . GLY A 1 100 ? 16.658 0.387 -22.050 1.00 43.09 100 GLY A O 1
ATOM 836 N N . ARG A 1 101 ? 18.227 1.039 -23.521 1.00 46.91 101 ARG A N 1
ATOM 837 C CA . ARG A 1 101 ? 17.341 1.182 -24.662 1.00 46.91 101 ARG A CA 1
ATOM 838 C C . ARG A 1 101 ? 16.970 -0.263 -24.942 1.00 46.91 101 ARG A C 1
ATOM 840 O O . ARG A 1 101 ? 17.809 -1.046 -25.379 1.00 46.91 101 ARG A O 1
ATOM 847 N N . LYS A 1 102 ? 15.757 -0.668 -24.559 1.00 45.31 102 LYS A N 1
ATOM 848 C CA . LYS A 1 102 ? 15.150 -1.852 -25.156 1.00 45.31 102 LYS A CA 1
ATOM 849 C C . LYS A 1 102 ? 15.271 -1.554 -26.642 1.00 45.31 102 LYS A C 1
ATOM 851 O O . LYS A 1 102 ? 14.561 -0.665 -27.112 1.00 45.31 102 LYS A O 1
ATOM 856 N N . GLN A 1 103 ? 16.267 -2.146 -27.304 1.00 46.88 103 GLN A N 1
ATOM 857 C CA . GLN A 1 103 ? 16.367 -2.127 -28.750 1.00 46.88 103 GLN A CA 1
ATOM 858 C C . GLN A 1 103 ? 15.047 -2.748 -29.160 1.00 46.88 103 GLN A C 1
ATOM 860 O O . GLN A 1 103 ? 14.746 -3.915 -28.907 1.00 46.88 103 GLN A O 1
ATOM 865 N N . SER A 1 104 ? 14.140 -1.850 -29.501 1.00 53.09 104 SER A N 1
ATOM 866 C CA . SER A 1 104 ? 12.857 -2.216 -30.016 1.00 53.09 104 SER A CA 1
ATOM 867 C C . SER A 1 104 ? 13.137 -2.217 -31.488 1.00 53.09 104 SER A C 1
ATOM 869 O O . SER A 1 104 ? 13.192 -1.157 -32.095 1.00 53.09 104 SER A O 1
ATOM 871 N N . ALA A 1 105 ? 13.456 -3.388 -32.025 1.00 54.78 105 ALA A N 1
ATOM 872 C CA . ALA A 1 105 ? 13.773 -3.505 -33.442 1.00 54.78 105 ALA A CA 1
ATOM 873 C C . ALA A 1 105 ? 12.544 -3.350 -34.335 1.00 54.78 105 ALA A C 1
ATOM 875 O O . ALA A 1 105 ? 12.646 -3.445 -35.547 1.00 54.78 105 ALA A O 1
ATOM 876 N N . GLY A 1 106 ? 11.384 -3.081 -33.742 1.00 58.44 106 GLY A N 1
ATOM 877 C CA . GLY A 1 106 ? 10.234 -2.588 -34.464 1.00 58.44 106 GLY A CA 1
ATOM 878 C C . GLY A 1 106 ? 9.365 -1.740 -33.557 1.00 58.44 106 GLY A C 1
ATOM 879 O O . GLY A 1 106 ? 9.149 -2.062 -32.379 1.00 58.44 106 GLY A O 1
ATOM 880 N N . VAL A 1 107 ? 8.864 -0.663 -34.145 1.00 63.00 107 VAL A N 1
ATOM 881 C CA . VAL A 1 107 ? 7.726 0.090 -33.647 1.00 63.00 107 VAL A CA 1
ATOM 882 C C . VAL A 1 107 ? 6.595 -0.159 -34.624 1.00 63.00 107 VAL A C 1
ATOM 884 O O . VAL A 1 107 ? 6.744 0.129 -35.805 1.00 63.00 107 VAL A O 1
ATOM 887 N N . VAL A 1 108 ? 5.468 -0.658 -34.129 1.00 67.62 108 VAL A N 1
ATOM 888 C CA . VAL A 1 108 ? 4.232 -0.662 -34.915 1.00 67.62 108 VAL A CA 1
ATOM 889 C C . VAL A 1 108 ? 3.400 0.523 -34.466 1.00 67.62 108 VAL A C 1
ATOM 891 O O . VAL A 1 108 ? 3.152 0.695 -33.264 1.00 67.62 108 VAL A O 1
ATOM 894 N N . CYS A 1 109 ? 3.052 1.365 -35.434 1.00 62.22 109 CYS A N 1
ATOM 895 C CA . CYS A 1 109 ? 2.264 2.568 -35.232 1.00 62.22 109 CYS A CA 1
ATOM 896 C C . CYS A 1 109 ? 0.810 2.287 -35.619 1.00 62.22 109 CYS A C 1
ATOM 898 O O . CYS A 1 109 ? 0.549 1.725 -36.675 1.00 62.22 109 CYS A O 1
ATOM 900 N N . ASP A 1 110 ? -0.118 2.696 -34.760 1.00 65.50 110 ASP A N 1
ATOM 901 C CA . ASP A 1 110 ? -1.542 2.817 -35.085 1.00 65.50 110 ASP A CA 1
ATOM 902 C C . ASP A 1 110 ? -1.963 4.239 -34.691 1.00 65.50 110 ASP A C 1
ATOM 904 O O . ASP A 1 110 ? -2.153 4.560 -33.506 1.00 65.50 110 ASP A O 1
ATOM 908 N N . GLY A 1 111 ? -1.920 5.144 -35.672 1.00 71.25 111 GLY A N 1
ATOM 909 C CA . GLY A 1 111 ? -1.975 6.589 -35.447 1.00 71.25 111 GLY A CA 1
ATOM 910 C C . GLY A 1 111 ? -0.896 7.071 -34.461 1.00 71.25 111 GLY A C 1
ATOM 911 O O . GLY A 1 111 ? 0.288 6.774 -34.598 1.00 71.25 111 GLY A O 1
ATOM 912 N N . ASN A 1 112 ? -1.305 7.786 -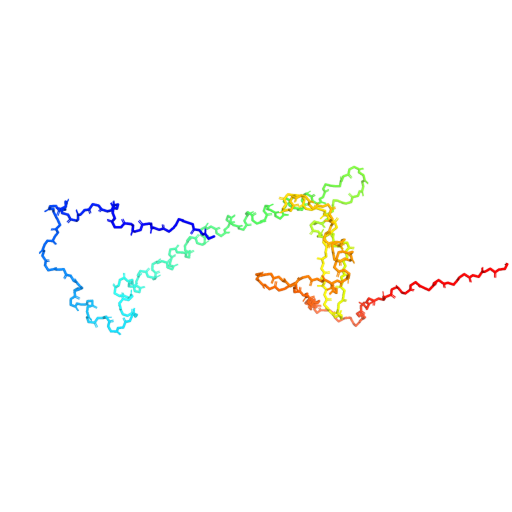33.405 1.00 65.12 112 ASN A N 1
ATOM 913 C CA . ASN A 1 112 ? -0.405 8.329 -32.370 1.00 65.12 112 ASN A CA 1
ATOM 914 C C . ASN A 1 112 ? 0.002 7.324 -31.273 1.00 65.12 112 ASN A C 1
ATOM 916 O O . ASN A 1 112 ? 0.524 7.723 -30.220 1.00 65.12 112 ASN A O 1
ATOM 920 N N . LYS A 1 113 ? -0.260 6.028 -31.462 1.00 70.88 113 LYS A N 1
ATOM 921 C CA . LYS A 1 113 ? 0.053 4.986 -30.478 1.00 70.88 113 LYS A CA 1
ATOM 922 C C . LYS A 1 113 ? 1.117 4.041 -31.022 1.00 70.88 113 LYS A C 1
ATOM 924 O O . LYS A 1 113 ? 1.129 3.720 -32.205 1.00 70.88 113 LYS A O 1
ATOM 929 N N . ARG A 1 114 ? 2.014 3.592 -30.141 1.00 74.06 114 ARG A N 1
ATOM 930 C CA . ARG A 1 114 ? 3.157 2.737 -30.487 1.00 74.06 114 ARG A CA 1
ATOM 931 C C . ARG A 1 114 ? 3.209 1.497 -29.604 1.00 74.06 114 ARG A C 1
ATOM 933 O O . ARG A 1 114 ? 2.971 1.577 -28.392 1.00 74.06 114 ARG A O 1
ATOM 940 N N . VAL A 1 115 ? 3.590 0.371 -30.201 1.00 74.12 115 VAL A N 1
ATOM 941 C CA . VAL A 1 115 ? 4.044 -0.825 -29.476 1.00 74.12 115 VAL A CA 1
ATOM 942 C C . VAL A 1 115 ? 5.484 -1.128 -29.844 1.00 74.12 115 VAL A C 1
ATOM 944 O O . VAL A 1 115 ? 5.883 -1.029 -30.998 1.00 74.12 115 VAL A O 1
ATOM 947 N N . TYR A 1 116 ? 6.258 -1.477 -28.820 1.00 78.12 116 TYR A N 1
ATOM 948 C CA . TYR A 1 116 ? 7.684 -1.744 -28.906 1.00 78.12 116 TYR A CA 1
ATOM 949 C C . TYR A 1 116 ? 7.936 -3.241 -28.736 1.00 78.12 116 TYR A C 1
ATOM 951 O O . TYR A 1 116 ? 7.600 -3.804 -27.688 1.00 78.12 116 TYR A O 1
ATOM 959 N N . PHE A 1 117 ? 8.577 -3.869 -29.723 1.00 80.56 117 PHE A N 1
ATOM 960 C CA . PHE A 1 117 ? 8.922 -5.293 -29.681 1.00 80.56 117 PHE A CA 1
ATOM 961 C C . PHE A 1 117 ? 10.422 -5.505 -29.532 1.00 80.56 117 PHE A C 1
ATOM 963 O O . PHE A 1 117 ? 11.209 -4.853 -30.204 1.00 80.56 117 PHE A O 1
ATOM 970 N N . CYS A 1 118 ? 10.832 -6.435 -28.668 1.00 78.38 118 CYS A N 1
ATOM 971 C CA . CYS A 1 118 ? 12.240 -6.813 -28.544 1.00 78.38 118 CYS A CA 1
ATOM 972 C C . CYS A 1 118 ? 12.717 -7.646 -29.749 1.00 78.38 118 CYS A C 1
ATOM 974 O O . CYS A 1 118 ? 12.013 -8.558 -30.189 1.00 78.38 118 CYS A O 1
ATOM 976 N N . ASP A 1 119 ? 13.953 -7.400 -30.185 1.00 76.50 119 ASP A N 1
ATOM 977 C CA . ASP A 1 119 ? 14.728 -8.189 -31.165 1.00 76.50 119 ASP A CA 1
ATOM 978 C C . ASP A 1 119 ? 15.460 -9.394 -30.585 1.00 76.50 119 ASP A C 1
ATOM 980 O O . ASP A 1 119 ? 16.091 -10.147 -31.315 1.00 76.50 119 ASP A O 1
ATOM 984 N N . ARG A 1 120 ? 15.421 -9.596 -29.271 1.00 80.88 120 ARG A N 1
ATOM 985 C CA . ARG A 1 120 ? 16.163 -10.688 -28.637 1.00 80.88 120 ARG A CA 1
ATOM 986 C C . ARG A 1 120 ? 15.248 -11.849 -28.300 1.00 80.88 120 ARG A C 1
ATOM 988 O O . ARG A 1 120 ? 14.188 -11.661 -27.695 1.00 80.88 120 ARG A O 1
ATOM 995 N N . VAL A 1 121 ? 15.702 -13.052 -28.635 1.00 81.50 121 VAL A N 1
ATOM 996 C CA . VAL A 1 121 ? 15.100 -14.303 -28.167 1.00 81.50 121 VAL A CA 1
ATOM 997 C C . VAL A 1 121 ? 15.267 -14.388 -26.645 1.00 81.50 121 VAL A C 1
ATOM 999 O O . VAL A 1 121 ? 16.304 -14.009 -26.097 1.00 81.50 121 VAL A O 1
ATOM 1002 N N . ARG A 1 122 ? 14.229 -14.850 -25.936 1.00 77.38 122 ARG A N 1
ATOM 1003 C CA . ARG A 1 122 ? 14.199 -14.940 -24.461 1.00 77.38 122 ARG A CA 1
ATOM 1004 C C . ARG A 1 122 ? 14.122 -16.398 -23.983 1.00 77.38 122 ARG A C 1
ATOM 1006 O O . ARG A 1 122 ? 13.109 -16.777 -23.391 1.00 77.38 122 ARG A O 1
ATOM 1013 N N . PRO A 1 123 ? 15.187 -17.199 -24.172 1.00 73.31 123 PRO A N 1
ATOM 1014 C CA . PRO A 1 123 ? 15.158 -18.632 -23.876 1.00 73.31 123 PRO A CA 1
ATOM 1015 C C . PRO A 1 123 ? 14.957 -18.928 -22.382 1.00 73.31 123 PRO A C 1
ATOM 1017 O O . PRO A 1 123 ? 14.327 -19.914 -22.029 1.00 73.31 123 PRO A O 1
ATOM 1020 N N . LYS A 1 124 ? 15.420 -18.037 -21.490 1.00 75.75 124 LYS A N 1
ATOM 1021 C CA . LYS A 1 124 ? 15.272 -18.196 -20.033 1.00 75.75 124 LYS A CA 1
ATOM 1022 C C . LYS A 1 124 ? 13.820 -18.103 -19.543 1.00 75.75 124 LYS A C 1
ATOM 1024 O O . LYS A 1 124 ? 13.492 -18.696 -18.525 1.00 75.75 124 LYS A O 1
ATOM 1029 N N . HIS A 1 125 ? 12.976 -17.315 -20.213 1.00 73.12 125 HIS A N 1
ATOM 1030 C CA . HIS A 1 125 ? 11.580 -17.115 -19.798 1.00 73.12 125 HIS A CA 1
ATOM 1031 C C . HIS A 1 125 ? 10.606 -17.987 -20.597 1.00 73.12 125 HIS A C 1
ATOM 1033 O O . HIS A 1 125 ? 9.581 -18.391 -20.062 1.00 73.12 125 HIS A O 1
ATOM 1039 N N . TYR A 1 126 ? 10.953 -18.302 -21.849 1.00 75.62 126 TYR A N 1
ATOM 1040 C CA . TYR A 1 126 ? 10.177 -19.165 -22.736 1.00 75.62 126 TYR A CA 1
ATOM 1041 C C . TYR A 1 126 ? 11.098 -20.243 -23.329 1.00 75.62 126 TYR A C 1
ATOM 1043 O O . TYR A 1 126 ? 11.665 -20.031 -24.408 1.00 75.62 126 TYR A O 1
ATOM 1051 N N . PRO A 1 127 ? 11.305 -21.369 -22.621 1.00 79.69 127 PRO A N 1
ATOM 1052 C CA . PRO A 1 127 ? 12.132 -22.460 -23.125 1.00 79.69 127 PRO A CA 1
ATOM 1053 C C . PRO A 1 127 ? 11.531 -23.021 -24.423 1.00 79.69 127 PRO A C 1
ATOM 1055 O O . PRO A 1 127 ? 10.318 -23.167 -24.539 1.00 79.69 127 PRO A O 1
ATOM 1058 N N . GLY A 1 128 ? 12.378 -23.286 -25.421 1.00 82.69 128 GLY A N 1
ATOM 1059 C CA . GLY A 1 128 ? 11.955 -23.772 -26.743 1.00 82.69 128 GLY A CA 1
ATOM 1060 C C . GLY A 1 128 ? 11.518 -22.688 -27.739 1.00 82.69 128 GLY A C 1
ATOM 1061 O O . GLY A 1 128 ? 11.252 -23.003 -28.896 1.00 82.69 128 GLY A O 1
ATOM 1062 N N . ASN A 1 129 ? 11.475 -21.410 -27.346 1.00 84.25 129 ASN A N 1
ATOM 1063 C CA . ASN A 1 129 ? 11.206 -20.325 -28.289 1.00 84.25 129 ASN A CA 1
ATOM 1064 C C . ASN A 1 129 ? 12.488 -19.884 -29.015 1.00 84.25 129 ASN A C 1
ATOM 1066 O O . ASN A 1 129 ? 13.437 -19.431 -28.376 1.00 84.25 129 ASN A O 1
ATOM 1070 N N . THR A 1 130 ? 12.478 -19.947 -30.347 1.00 87.06 130 THR A N 1
ATOM 1071 C CA . THR A 1 130 ? 13.575 -19.504 -31.228 1.00 87.06 130 THR A CA 1
ATOM 1072 C C . THR A 1 130 ? 13.322 -18.143 -31.877 1.00 87.06 130 THR A C 1
ATOM 1074 O O . THR A 1 130 ? 14.223 -17.586 -32.495 1.00 87.06 130 THR A O 1
ATOM 1077 N N . LEU A 1 131 ? 12.115 -17.587 -31.729 1.00 83.44 131 LEU A N 1
ATOM 1078 C CA . LEU A 1 131 ? 11.706 -16.356 -32.401 1.00 83.44 131 LEU A CA 1
ATOM 1079 C C . LEU A 1 131 ? 11.788 -15.143 -31.472 1.00 83.44 131 LEU A C 1
ATOM 1081 O O . LEU A 1 131 ? 11.524 -15.216 -30.265 1.00 83.44 131 LEU A O 1
ATOM 1085 N N . THR A 1 132 ? 12.124 -13.994 -32.048 1.00 86.44 132 THR A N 1
ATOM 1086 C CA . THR A 1 132 ? 12.104 -12.705 -31.346 1.00 86.44 132 THR A CA 1
ATOM 1087 C C . THR A 1 132 ? 10.666 -12.211 -31.182 1.00 86.44 132 THR A C 1
ATOM 1089 O O . THR A 1 132 ? 9.767 -12.623 -31.915 1.00 86.44 132 THR A O 1
ATOM 1092 N N . CYS A 1 133 ? 10.407 -11.303 -30.235 1.00 82.88 133 CYS A N 1
ATOM 1093 C CA . CYS A 1 133 ? 9.062 -10.729 -30.094 1.00 82.88 133 CYS A CA 1
ATOM 1094 C C . CYS A 1 133 ? 8.623 -9.990 -31.369 1.00 82.88 133 CYS A C 1
ATOM 1096 O O . CYS A 1 133 ? 7.442 -10.011 -31.700 1.00 82.88 133 CYS A O 1
ATOM 1098 N N . HIS A 1 134 ? 9.569 -9.374 -32.083 1.00 84.56 134 HIS A N 1
ATOM 1099 C CA . HIS A 1 134 ? 9.327 -8.739 -33.378 1.00 84.56 134 HIS A CA 1
ATOM 1100 C C . HIS A 1 134 ? 8.927 -9.768 -34.452 1.00 84.56 134 HIS A C 1
ATOM 1102 O O . HIS A 1 134 ? 7.893 -9.614 -35.094 1.00 84.56 134 HIS A O 1
ATOM 1108 N N . GLN A 1 135 ? 9.670 -10.869 -34.589 1.00 84.94 135 GLN A N 1
ATOM 1109 C CA . GLN A 1 135 ? 9.340 -11.939 -35.542 1.00 84.94 135 GLN A CA 1
ATOM 1110 C C . GLN A 1 135 ? 8.000 -12.608 -35.227 1.00 84.94 135 GLN A C 1
ATOM 1112 O O . GLN A 1 135 ? 7.225 -12.894 -36.132 1.00 84.94 135 GLN A O 1
ATOM 1117 N N . ILE A 1 136 ? 7.690 -12.830 -33.947 1.00 87.56 136 ILE A N 1
ATOM 1118 C CA . ILE A 1 136 ? 6.384 -13.365 -33.541 1.00 87.56 136 ILE A CA 1
ATOM 1119 C C . ILE A 1 136 ? 5.261 -12.418 -33.989 1.00 87.56 136 ILE A C 1
ATOM 1121 O O . ILE A 1 136 ? 4.254 -12.882 -34.512 1.00 87.56 136 ILE A O 1
ATOM 1125 N N . TRP A 1 137 ? 5.444 -11.104 -33.836 1.00 85.00 137 TRP A N 1
ATOM 1126 C CA . TRP A 1 137 ? 4.445 -10.123 -34.252 1.00 85.00 137 TRP A CA 1
ATOM 1127 C C . TRP A 1 137 ? 4.227 -10.092 -35.770 1.00 85.00 137 TRP A C 1
ATOM 1129 O O . TRP A 1 137 ? 3.090 -10.201 -36.228 1.00 85.00 137 TRP A O 1
ATOM 1139 N N . HIS A 1 138 ? 5.300 -9.957 -36.550 1.00 83.81 138 HIS A N 1
ATOM 1140 C CA . HIS A 1 138 ? 5.194 -9.793 -38.002 1.00 83.81 138 HIS A CA 1
ATOM 1141 C C . HIS A 1 138 ? 4.876 -11.107 -38.719 1.00 83.81 138 HIS A C 1
ATOM 1143 O O . HIS A 1 138 ? 4.008 -11.136 -39.583 1.00 83.81 138 HIS A O 1
ATOM 1149 N N . ILE A 1 139 ? 5.533 -12.201 -38.329 1.00 86.00 139 ILE A N 1
ATOM 1150 C CA . ILE A 1 139 ? 5.476 -13.475 -39.054 1.00 86.00 139 ILE A CA 1
ATOM 1151 C C . ILE A 1 139 ? 4.362 -14.362 -38.499 1.00 86.00 139 ILE A C 1
ATOM 1153 O O . ILE A 1 139 ? 3.481 -14.783 -39.238 1.00 86.00 139 ILE A O 1
ATOM 1157 N N . LYS A 1 140 ? 4.369 -14.649 -37.189 1.00 85.94 140 LYS A N 1
ATOM 1158 C CA . LYS A 1 140 ? 3.389 -15.584 -36.603 1.00 85.94 140 LYS A CA 1
ATOM 1159 C C . LYS A 1 140 ? 1.997 -14.988 -36.455 1.00 85.94 140 LYS A C 1
ATOM 1161 O O . LYS A 1 140 ? 1.026 -15.732 -36.503 1.00 85.94 140 LYS A O 1
ATOM 1166 N N . TRP A 1 141 ? 1.907 -13.688 -36.193 1.00 87.06 141 TRP A N 1
ATOM 1167 C CA . TRP A 1 141 ? 0.635 -13.004 -35.960 1.00 87.06 141 TRP A CA 1
ATOM 1168 C C . TRP A 1 141 ? 0.225 -12.093 -37.116 1.00 87.06 141 TRP A C 1
ATOM 1170 O O . TRP A 1 141 ? -0.753 -11.366 -36.961 1.00 87.06 141 TRP A O 1
ATOM 1180 N N . ASN A 1 142 ? 0.945 -12.116 -38.246 1.00 85.56 142 ASN A N 1
ATOM 1181 C CA . ASN A 1 142 ? 0.625 -11.352 -39.454 1.00 85.56 142 ASN A CA 1
ATOM 1182 C C . ASN A 1 142 ? 0.321 -9.873 -39.149 1.00 85.56 142 ASN A C 1
ATOM 1184 O O . ASN A 1 142 ? -0.796 -9.381 -39.323 1.00 85.56 142 ASN A O 1
ATOM 1188 N N . ASN A 1 143 ? 1.304 -9.181 -38.570 1.00 79.94 143 ASN A N 1
ATOM 1189 C CA . ASN A 1 143 ? 1.177 -7.798 -38.093 1.00 79.94 143 ASN A CA 1
ATOM 1190 C C . ASN A 1 143 ? 0.063 -7.582 -37.049 1.00 79.94 143 ASN A C 1
ATOM 1192 O O . ASN A 1 143 ? -0.453 -6.476 -36.901 1.00 79.94 143 ASN A O 1
ATOM 1196 N N . GLY A 1 144 ? -0.296 -8.629 -36.305 1.00 78.12 144 GLY A N 1
ATOM 1197 C CA . GLY A 1 144 ? -1.327 -8.600 -35.270 1.00 78.12 144 GLY A CA 1
ATOM 1198 C C . GLY A 1 144 ? -2.724 -9.026 -35.734 1.00 78.12 144 GLY A C 1
ATOM 1199 O O . GLY A 1 144 ? -3.604 -9.132 -34.880 1.00 78.12 144 GLY A O 1
ATOM 1200 N N . LYS A 1 145 ? -2.936 -9.308 -37.029 1.00 80.25 145 LYS A N 1
ATOM 1201 C CA . LYS A 1 145 ? -4.233 -9.763 -37.570 1.00 80.25 145 LYS A CA 1
ATOM 1202 C C . LYS A 1 145 ? -4.648 -11.129 -37.022 1.00 80.25 145 LYS A C 1
ATOM 1204 O O . LYS A 1 145 ? -5.797 -11.307 -36.632 1.00 80.25 145 LYS A O 1
ATOM 1209 N N . ASP A 1 146 ? -3.691 -12.047 -36.904 1.00 86.31 146 ASP A N 1
ATOM 1210 C CA . ASP A 1 146 ? -3.921 -13.439 -36.484 1.00 86.31 146 ASP A CA 1
ATOM 1211 C C . ASP A 1 146 ? -3.562 -13.663 -35.009 1.00 86.31 146 ASP A C 1
ATOM 1213 O O . ASP A 1 146 ? -3.227 -14.762 -34.556 1.00 86.31 146 ASP A O 1
ATOM 1217 N N . ARG A 1 147 ? -3.574 -12.583 -34.227 1.00 83.12 147 ARG A N 1
ATOM 1218 C CA . ARG A 1 147 ? -3.127 -12.603 -32.843 1.00 83.12 147 ARG A CA 1
ATOM 1219 C C . ARG A 1 147 ? -4.187 -13.225 -31.921 1.00 83.12 147 ARG A C 1
ATOM 1221 O O . ARG A 1 147 ? -5.307 -12.719 -31.849 1.00 83.12 147 ARG A O 1
ATOM 1228 N N . PRO A 1 148 ? -3.842 -14.255 -31.126 1.00 82.00 148 PRO A N 1
ATOM 1229 C CA . PRO A 1 148 ? -4.789 -14.871 -30.204 1.00 82.00 148 PRO A CA 1
ATOM 1230 C C . PRO A 1 148 ? -5.122 -13.941 -29.028 1.00 82.00 148 PRO A C 1
ATOM 1232 O O . PRO A 1 148 ? -4.245 -13.259 -28.484 1.00 82.00 148 PRO A O 1
ATOM 1235 N N . ARG A 1 149 ? -6.392 -13.948 -28.598 1.00 79.12 149 ARG A N 1
ATOM 1236 C CA . ARG A 1 149 ? -6.837 -13.226 -27.395 1.00 79.12 149 ARG A CA 1
ATOM 1237 C C . ARG A 1 149 ? -6.224 -13.859 -26.137 1.00 79.12 149 ARG A C 1
ATOM 1239 O O . ARG A 1 149 ? -6.185 -15.087 -26.042 1.00 79.12 149 ARG A O 1
ATOM 1246 N N . PRO A 1 150 ? -5.745 -13.059 -25.168 1.00 79.44 150 PRO A N 1
ATOM 1247 C CA . PRO A 1 150 ? -5.174 -13.599 -23.940 1.00 79.44 150 PRO A CA 1
ATOM 1248 C C . PRO A 1 150 ? -6.238 -14.352 -23.131 1.00 79.44 150 PRO A C 1
ATOM 1250 O O . PRO A 1 150 ? -7.351 -13.864 -22.957 1.00 79.44 150 PRO A O 1
ATOM 1253 N N . LEU A 1 151 ? -5.873 -15.526 -22.607 1.00 75.94 151 LEU A N 1
ATOM 1254 C CA . LEU A 1 151 ? -6.750 -16.339 -21.753 1.00 75.94 151 LEU A CA 1
ATOM 1255 C C . LEU A 1 151 ? -6.969 -15.707 -20.367 1.00 75.94 151 LEU A C 1
ATOM 1257 O O . LEU A 1 151 ? -7.998 -15.934 -19.742 1.00 75.94 151 LEU A O 1
ATOM 1261 N N . VAL A 1 152 ? -6.004 -14.914 -19.883 1.00 70.81 152 VAL A N 1
ATOM 1262 C CA . VAL A 1 152 ? -6.060 -14.204 -18.598 1.00 70.81 152 VAL A CA 1
ATOM 1263 C C . VAL A 1 152 ? -5.383 -12.839 -18.739 1.00 70.81 152 VAL A C 1
ATOM 1265 O O . VAL A 1 152 ? -4.310 -12.730 -19.334 1.00 70.81 152 VAL A O 1
ATOM 1268 N N . GLY A 1 153 ? -5.977 -11.805 -18.141 1.00 78.19 153 GLY A N 1
ATOM 1269 C CA . GLY A 1 153 ? -5.410 -10.456 -18.075 1.00 78.19 153 GLY A CA 1
ATOM 1270 C C . GLY A 1 153 ? -5.876 -9.518 -19.190 1.00 78.19 153 GLY A C 1
ATOM 1271 O O . GLY A 1 153 ? -6.853 -9.775 -19.887 1.00 78.19 153 GLY A O 1
ATOM 1272 N N . ARG A 1 154 ? -5.193 -8.372 -19.311 1.00 75.50 154 ARG A N 1
ATOM 1273 C CA . ARG A 1 154 ? -5.487 -7.348 -20.326 1.00 75.50 154 ARG A CA 1
ATOM 1274 C C . ARG A 1 154 ? -4.677 -7.608 -21.590 1.00 75.50 154 ARG A C 1
ATOM 1276 O O . ARG A 1 154 ? -3.542 -8.073 -21.516 1.00 75.50 154 ARG A O 1
ATOM 1283 N N . ASP A 1 155 ? -5.250 -7.248 -22.731 1.00 77.94 155 ASP A N 1
ATOM 1284 C CA . ASP A 1 155 ? -4.566 -7.332 -24.018 1.00 77.94 155 ASP A CA 1
ATOM 1285 C C . ASP A 1 155 ? -3.371 -6.353 -24.114 1.00 77.94 155 ASP A C 1
ATOM 1287 O O . ASP A 1 155 ? -3.218 -5.473 -23.258 1.00 77.94 155 ASP A O 1
ATOM 1291 N N . ILE A 1 156 ? -2.510 -6.489 -25.133 1.00 74.69 156 ILE A N 1
ATOM 1292 C CA . ILE A 1 156 ? -1.399 -5.556 -25.379 1.00 74.69 156 ILE A CA 1
ATOM 1293 C C . ILE A 1 156 ? -1.968 -4.147 -25.493 1.00 74.69 156 ILE A C 1
ATOM 1295 O O . ILE A 1 156 ? -2.788 -3.835 -26.350 1.00 74.69 156 ILE A O 1
ATOM 1299 N N . GLN A 1 157 ? -1.500 -3.283 -24.603 1.00 72.75 157 GLN A N 1
ATOM 1300 C CA . GLN A 1 157 ? -1.913 -1.894 -24.570 1.00 72.75 157 GLN A CA 1
ATOM 1301 C C . GLN A 1 157 ? -1.000 -1.079 -25.483 1.00 72.75 157 GLN A C 1
ATOM 1303 O O . GLN A 1 157 ? 0.193 -0.923 -25.200 1.00 72.75 157 GLN A O 1
ATOM 1308 N N . MET A 1 158 ? -1.575 -0.529 -26.550 1.00 70.56 158 MET A N 1
ATOM 1309 C CA . MET A 1 158 ? -0.922 0.483 -27.374 1.00 70.56 158 MET A CA 1
ATOM 1310 C C . MET A 1 158 ? -0.684 1.726 -26.506 1.00 70.56 158 MET A C 1
ATOM 1312 O O . MET A 1 158 ? -1.630 2.305 -25.965 1.00 70.56 158 MET A O 1
ATOM 1316 N N . ARG A 1 159 ? 0.572 2.143 -26.328 1.00 66.94 159 ARG A N 1
ATOM 1317 C CA . ARG A 1 159 ? 0.877 3.340 -25.530 1.00 66.94 159 ARG A CA 1
ATOM 1318 C C . ARG A 1 159 ? 0.822 4.563 -26.432 1.00 66.94 159 ARG A C 1
ATOM 1320 O O . ARG A 1 159 ? 1.475 4.588 -27.471 1.00 66.94 159 ARG A O 1
ATOM 1327 N N . GLY A 1 160 ? 0.063 5.577 -26.023 1.00 62.22 160 GLY A N 1
ATOM 1328 C CA . GLY A 1 160 ? 0.107 6.883 -26.675 1.00 62.22 160 GLY A CA 1
ATOM 1329 C C . GLY A 1 160 ? 1.496 7.501 -26.542 1.00 62.22 160 GLY A C 1
ATOM 1330 O O . GLY A 1 160 ? 2.183 7.285 -25.536 1.00 62.22 160 GLY A O 1
ATOM 1331 N N . LEU A 1 161 ? 1.905 8.274 -27.547 1.00 60.66 161 LEU A N 1
ATOM 1332 C CA . LEU A 1 161 ? 3.038 9.181 -27.411 1.00 60.66 161 LEU A CA 1
ATOM 1333 C C . LEU A 1 161 ? 2.779 10.077 -26.195 1.00 60.66 161 LEU A C 1
ATOM 1335 O O . LEU A 1 161 ? 1.852 10.887 -26.185 1.00 60.66 161 LEU A O 1
ATOM 1339 N N . GLY A 1 162 ? 3.553 9.880 -25.125 1.00 53.94 162 GLY A N 1
ATOM 1340 C CA . GLY A 1 162 ? 3.470 10.748 -23.960 1.00 53.94 162 GLY A CA 1
ATOM 1341 C C . GLY A 1 162 ? 3.711 12.181 -24.417 1.00 53.94 162 GLY A C 1
ATOM 1342 O O . GLY A 1 162 ? 4.677 12.432 -25.139 1.00 53.94 162 GLY A O 1
ATOM 1343 N N . LYS A 1 163 ? 2.848 13.121 -24.016 1.00 53.25 163 LYS A N 1
ATOM 1344 C CA . LYS A 1 163 ? 3.139 14.546 -24.188 1.00 53.25 163 LYS A CA 1
ATOM 1345 C C . LYS A 1 163 ? 4.479 14.791 -23.496 1.00 53.25 163 LYS A C 1
ATOM 1347 O O . LYS A 1 163 ? 4.546 14.737 -22.267 1.00 53.25 163 LYS A O 1
ATOM 1352 N N . LYS A 1 164 ? 5.557 15.002 -24.265 1.00 48.25 164 LYS A N 1
ATOM 1353 C CA . LYS A 1 164 ? 6.798 15.570 -23.723 1.00 48.25 164 LYS A CA 1
ATOM 1354 C C . LYS A 1 164 ? 6.344 16.792 -22.932 1.00 48.25 164 LYS A C 1
ATOM 1356 O O . LYS A 1 164 ? 5.673 17.655 -23.497 1.00 48.25 164 LYS A O 1
ATOM 1361 N N . ARG A 1 165 ? 6.638 16.843 -21.628 1.00 42.09 165 ARG A N 1
ATOM 1362 C CA . ARG A 1 165 ? 6.521 18.096 -20.881 1.00 42.09 165 ARG A CA 1
ATOM 1363 C C . ARG A 1 165 ? 7.442 19.058 -21.621 1.00 42.09 165 ARG A C 1
ATOM 1365 O O . ARG A 1 165 ? 8.657 18.904 -21.542 1.00 42.09 165 ARG A O 1
ATOM 1372 N N . ARG A 1 166 ? 6.862 19.942 -22.438 1.00 43.00 166 ARG A N 1
ATOM 1373 C CA . ARG A 1 166 ? 7.586 21.062 -23.025 1.00 43.00 166 ARG A CA 1
ATOM 1374 C C . ARG A 1 166 ? 8.131 21.819 -21.823 1.00 43.00 166 ARG A C 1
ATOM 1376 O O . ARG A 1 166 ? 7.356 22.326 -21.018 1.00 43.00 166 ARG A O 1
ATOM 1383 N N . HIS A 1 167 ? 9.446 21.795 -21.642 1.00 40.66 167 HIS A N 1
ATOM 1384 C CA . HIS A 1 167 ? 10.072 22.893 -20.933 1.00 40.66 167 HIS A CA 1
ATOM 1385 C C . HIS A 1 167 ? 9.722 24.122 -21.771 1.00 40.66 167 HIS A C 1
ATOM 1387 O O . HIS A 1 167 ? 9.908 24.087 -22.987 1.00 40.66 167 HIS A O 1
ATOM 1393 N N . THR A 1 168 ? 9.098 25.125 -21.158 1.00 39.16 168 THR A N 1
ATOM 1394 C CA . THR A 1 168 ? 8.830 26.405 -21.811 1.00 39.16 168 THR A CA 1
ATOM 1395 C C . THR A 1 168 ? 10.150 26.957 -22.333 1.00 39.16 168 THR A C 1
ATOM 1397 O O . THR A 1 168 ? 10.986 27.428 -21.569 1.00 39.16 168 THR A O 1
ATOM 1400 N N . SER A 1 169 ? 10.333 26.842 -23.637 1.00 38.19 169 SER A N 1
ATOM 1401 C CA . SER A 1 169 ? 11.094 27.756 -24.467 1.00 38.19 169 SER A CA 1
ATOM 1402 C C . SER A 1 169 ? 10.369 27.743 -25.802 1.00 38.19 169 SER A C 1
ATOM 1404 O O . SER A 1 169 ? 10.231 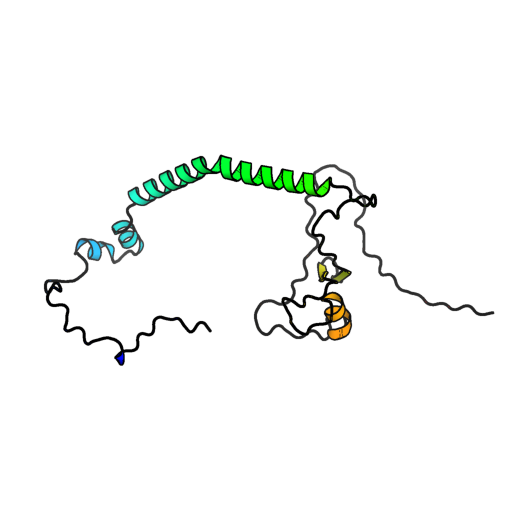26.693 -26.434 1.00 38.19 169 SER A O 1
ATOM 1406 N N . GLU A 1 170 ? 9.791 28.883 -26.143 1.00 41.03 170 GLU A N 1
ATOM 1407 C CA . GLU A 1 170 ? 9.088 29.123 -27.392 1.00 41.03 170 GLU A CA 1
ATOM 1408 C C . GLU A 1 170 ? 10.022 28.814 -28.568 1.00 41.03 170 GLU A C 1
ATOM 1410 O O . GLU A 1 170 ? 10.988 29.526 -28.813 1.00 41.03 170 GLU A O 1
ATOM 1415 N N . SER A 1 171 ? 9.749 27.728 -29.285 1.00 34.19 171 SER A N 1
ATOM 1416 C CA . SER A 1 171 ? 10.059 27.635 -30.708 1.00 34.19 171 SER A CA 1
ATOM 1417 C C . SER A 1 171 ? 9.071 26.667 -31.347 1.00 34.19 171 SER A C 1
ATOM 1419 O O . SER A 1 171 ? 9.012 25.475 -31.027 1.00 34.19 171 SER A O 1
ATOM 1421 N N . GLU A 1 172 ? 8.244 27.220 -32.215 1.00 37.66 172 GLU A N 1
ATOM 1422 C CA . GLU A 1 172 ? 7.419 26.495 -33.168 1.00 37.66 172 GLU A CA 1
ATOM 1423 C C . GLU A 1 172 ? 8.329 25.644 -34.069 1.00 37.66 172 GLU A C 1
ATOM 1425 O O . GLU A 1 172 ? 9.442 26.056 -34.390 1.00 37.66 172 GLU A O 1
ATOM 1430 N N . GLY A 1 173 ? 7.896 24.433 -34.428 1.00 32.34 173 GLY A N 1
ATOM 1431 C CA . GLY A 1 173 ? 8.692 23.560 -35.292 1.00 32.34 173 GLY A CA 1
ATOM 1432 C C . GLY A 1 173 ? 8.355 22.078 -35.173 1.00 32.34 173 GLY A C 1
ATOM 1433 O O . GLY A 1 173 ? 9.018 21.344 -34.450 1.00 32.34 173 GLY A O 1
ATOM 1434 N N . GLU A 1 174 ? 7.295 21.689 -35.881 1.00 32.97 174 GLU A N 1
ATOM 1435 C CA . GLU A 1 174 ? 7.170 20.446 -36.661 1.00 32.97 174 GLU A CA 1
ATOM 1436 C C . GLU A 1 174 ? 7.239 19.096 -35.919 1.00 32.97 174 GLU A C 1
ATOM 1438 O O . GLU A 1 174 ? 8.280 18.569 -35.532 1.00 32.97 174 GLU A O 1
ATOM 1443 N N . GLY A 1 175 ? 6.057 18.489 -35.760 1.00 37.62 175 GLY A N 1
ATOM 1444 C CA . GLY A 1 175 ? 5.919 17.090 -35.383 1.00 37.62 175 GLY A CA 1
ATOM 1445 C C . GLY A 1 175 ? 6.414 16.188 -36.508 1.00 37.62 175 GLY A C 1
ATOM 1446 O O . GLY A 1 175 ? 5.850 16.183 -37.597 1.00 37.62 175 GLY A O 1
ATOM 1447 N N . GLU A 1 176 ? 7.448 15.408 -36.216 1.00 43.38 176 GLU A N 1
ATOM 1448 C CA . GLU A 1 176 ? 7.967 14.364 -37.095 1.00 43.38 176 GLU A CA 1
ATOM 1449 C C . GLU A 1 176 ? 6.888 13.282 -37.295 1.00 43.38 176 GLU A C 1
ATOM 1451 O O . GLU A 1 176 ? 6.666 12.404 -36.454 1.00 43.38 176 GLU A O 1
ATOM 1456 N N . SER A 1 177 ? 6.157 13.407 -38.401 1.00 38.06 177 SER A N 1
ATOM 1457 C CA . SER A 1 177 ? 5.282 12.374 -38.948 1.00 38.06 177 SER A CA 1
ATOM 1458 C C . SER A 1 177 ? 6.141 11.203 -39.410 1.00 38.06 177 SER A C 1
ATOM 1460 O O . SER A 1 177 ? 7.108 11.400 -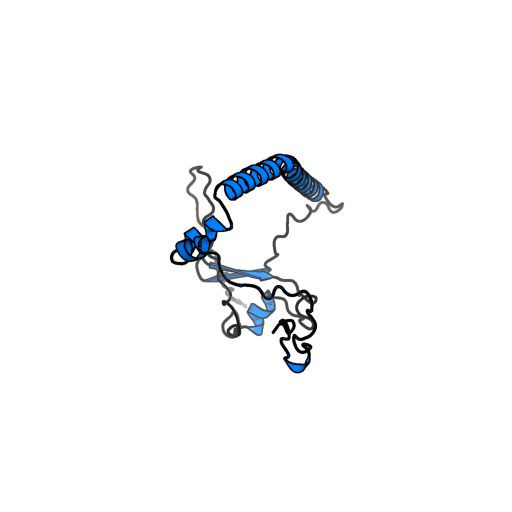40.146 1.00 38.06 177 SER A O 1
ATOM 1462 N N . CYS A 1 178 ? 5.784 9.980 -39.017 1.00 34.81 178 CYS A N 1
ATOM 1463 C CA . CYS A 1 178 ? 6.341 8.785 -39.641 1.00 34.81 178 CYS A CA 1
ATOM 1464 C C . CYS A 1 178 ? 5.965 8.836 -41.127 1.00 34.81 178 CYS A C 1
ATOM 1466 O O . CYS A 1 178 ? 4.780 8.845 -41.445 1.00 34.81 178 CYS A O 1
ATOM 1468 N N . LYS A 1 179 ? 6.949 8.946 -42.019 1.00 33.44 179 LYS A N 1
ATOM 1469 C CA . LYS A 1 179 ? 6.743 8.685 -43.443 1.00 33.44 179 LYS A CA 1
ATOM 1470 C C . LYS A 1 179 ? 6.773 7.172 -43.619 1.00 33.44 179 LYS A C 1
ATOM 1472 O O . LYS A 1 179 ? 7.758 6.543 -43.230 1.00 33.44 179 LYS A O 1
ATOM 1477 N N . ASP A 1 180 ? 5.687 6.619 -44.137 1.00 31.33 180 ASP A N 1
ATOM 1478 C CA . ASP A 1 180 ? 5.666 5.266 -44.673 1.00 31.33 180 ASP A CA 1
ATOM 1479 C C . ASP A 1 180 ? 6.603 5.235 -45.888 1.00 31.33 180 ASP A C 1
ATOM 1481 O O . ASP A 1 180 ? 6.504 6.071 -46.785 1.00 31.33 180 ASP A O 1
ATOM 1485 N N . GLY A 1 181 ? 7.588 4.337 -45.857 1.00 34.72 181 GLY A N 1
ATOM 1486 C CA . GLY A 1 181 ? 8.352 3.983 -47.044 1.00 34.72 181 GLY A CA 1
ATOM 1487 C C . GLY A 1 181 ? 7.510 3.008 -47.849 1.00 34.72 181 GLY A C 1
ATOM 1488 O O . GLY A 1 181 ? 7.454 1.831 -47.502 1.00 34.72 181 GLY A O 1
ATOM 1489 N N . GLU A 1 182 ? 6.812 3.517 -48.857 1.00 32.44 182 GLU A N 1
ATOM 1490 C CA . GLU A 1 182 ? 6.308 2.703 -49.958 1.00 32.44 182 GLU A CA 1
ATOM 1491 C C . GLU A 1 182 ? 7.490 2.468 -50.912 1.00 32.44 182 GLU A C 1
ATOM 1493 O O . GLU A 1 182 ? 8.040 3.409 -51.484 1.00 32.44 182 GLU A O 1
ATOM 1498 N N . ASP A 1 183 ? 7.944 1.216 -50.995 1.00 34.81 183 ASP A N 1
ATOM 1499 C CA . ASP A 1 183 ? 8.831 0.740 -52.054 1.00 34.81 183 ASP A CA 1
ATOM 1500 C C . ASP A 1 183 ? 8.013 0.680 -53.356 1.00 34.81 183 ASP A C 1
ATOM 1502 O O . ASP A 1 183 ? 7.180 -0.211 -53.526 1.00 34.81 183 ASP A O 1
ATOM 1506 N N . ASP A 1 184 ? 8.230 1.633 -54.265 1.00 34.84 184 ASP A N 1
ATOM 1507 C CA . ASP A 1 184 ? 7.795 1.526 -55.661 1.00 34.84 184 ASP A CA 1
ATOM 1508 C C . ASP A 1 184 ? 8.947 0.948 -56.496 1.00 34.84 184 ASP A C 1
ATOM 1510 O O . ASP A 1 184 ? 9.899 1.637 -56.873 1.00 34.84 184 ASP A O 1
ATOM 1514 N N . ASP A 1 185 ? 8.848 -0.349 -56.783 1.00 38.97 185 ASP A N 1
ATOM 1515 C CA . ASP A 1 185 ? 9.595 -1.018 -57.842 1.00 38.97 185 ASP A CA 1
ATOM 1516 C C . ASP A 1 185 ? 9.171 -0.452 -59.207 1.00 38.97 185 ASP A C 1
ATOM 1518 O O . ASP A 1 185 ? 8.064 -0.708 -59.686 1.00 38.97 185 ASP A O 1
ATOM 1522 N N . GLN A 1 186 ? 10.077 0.244 -59.897 1.00 38.47 186 GLN A N 1
ATOM 1523 C CA . GLN A 1 186 ? 9.978 0.428 -61.344 1.00 38.47 186 GLN A CA 1
ATOM 1524 C C . GLN A 1 186 ? 11.287 0.048 -62.025 1.00 38.47 186 GLN A C 1
ATOM 1526 O O . GLN A 1 186 ? 12.254 0.805 -62.102 1.00 38.47 186 GLN A O 1
ATOM 1531 N N . ALA A 1 187 ? 11.270 -1.183 -62.531 1.00 40.09 187 ALA A N 1
ATOM 1532 C CA . ALA A 1 187 ? 12.167 -1.676 -63.552 1.00 40.09 187 ALA A CA 1
ATOM 1533 C C . ALA A 1 187 ? 12.030 -0.822 -64.821 1.00 40.09 187 ALA A C 1
ATOM 1535 O O . ALA A 1 187 ? 10.942 -0.706 -65.383 1.00 40.09 187 ALA A O 1
ATOM 1536 N N . ALA A 1 188 ? 13.145 -0.286 -65.305 1.00 38.59 188 ALA A N 1
ATOM 1537 C CA . ALA A 1 188 ? 13.278 0.162 -66.681 1.00 38.59 188 ALA A CA 1
ATOM 1538 C C . ALA A 1 188 ? 14.378 -0.678 -67.333 1.00 38.59 188 ALA A C 1
ATOM 1540 O O . ALA A 1 188 ? 15.560 -0.533 -67.021 1.00 38.59 188 ALA A O 1
ATOM 1541 N N . GLY A 1 189 ? 13.953 -1.602 -68.190 1.00 36.72 189 GLY A N 1
ATOM 1542 C CA . GLY A 1 189 ? 14.776 -2.055 -69.297 1.00 36.72 189 GLY A CA 1
ATOM 1543 C C . GLY A 1 189 ? 14.652 -1.055 -70.441 1.00 36.72 189 GLY A C 1
ATOM 1544 O O . GLY A 1 189 ? 13.555 -0.572 -70.705 1.00 36.72 189 GLY A O 1
ATOM 1545 N N . GLU A 1 190 ? 15.779 -0.728 -71.055 1.00 35.03 190 GLU A N 1
ATOM 1546 C CA . GLU A 1 190 ? 16.120 -1.008 -72.459 1.00 35.03 190 GLU A CA 1
ATOM 1547 C C . GLU A 1 190 ? 17.634 -0.837 -72.635 1.00 35.03 190 GLU A C 1
ATOM 1549 O O . GLU A 1 190 ? 18.205 0.093 -72.018 1.00 35.03 190 GLU A O 1
#

Secondary structure (DSSP, 8-state):
----S----TTTSPPTT--TT---S--S--HHHHHTTT-HHHHHHHHS-HHHHHHHHHHHHHHHHHHHHHHHHHHHHHHHHHHHHHH---TTSPPP--S----EEEEEEETTEEEEEESS--TTTSTT--S-HHHIIIIISGGGTTPPPPSSSPPP-PEE-------S----------------------

Sequence (190 aa):
MRTDGWNLDPDTFPEDTEYPDLYKGKYGPTEEVMEKADSPLDLLFFFMPRSLWSKIAKESNRYYDQHLNERIDRMYRKQREKADSNDVVGSDGRPPSRFGRKQSAGVVCDGNKRVYFCDRVRPKHYPGNTLTCHQIWHIKWNNGKDRPRPLVGRDIQMRGLGKKRRHTSESEGEGESCKDGEDDDQAAGE

Foldseek 3Di:
DDPPDPPPPVVPDDDPPPPPPPDPDDDDDDPVLVVQVVPPVSNVCVVVPPVNVVVVVVVVVVVCVVCVVVVVVVVVVVVVVLVVVQPPCDPVNDGDPPDDPQPQVDWDDDDQFTDGWHQDDDCVVPPPDPGGRVCCCCPVCVVVVNPDDDPDDDDDDGHGDPPDPPPDDDDDDDDDDDDDDDDDDDDDDD